Protein AF-A0A495WF23-F1 (afdb_monomer_lite)

Secondary structure (DSSP, 8-state):
-------TT----------EEEEE--S--TTS-TTS--HHHHHHHHHHTSEEEEE-TTS-EEEEETTTTEEEEEES-S---TT-TT-----------------SS---------TTTTSGGG-SS-------------------------S----TT--HHHHTTSPPP--TT-SS-SHHHHHHHHHHHHHHHH-HHHHHTTPSPEEEEETTEEEEE----TT--S--EEEEEETTT--EEEEEE--

Organism: NCBI:txid1349822

Foldseek 3Di:
DDDPPPPPDPPPPPPDDDAEDEDEQAEDDPPDPQPDDDPVQLVVCLVVVHKYWYQGQLQWIWIQDNVVRDIDTPDLHHAHHPPDPNRRDDRHDDDDPPPPPPPPPDPPPPPPVPCPVVCVVVPPDDDDDDDDDDDDDDPPPPPPPPDDDDPDDPDPPDDPVVCVPPDDDFDPCAPQNDPVSVVVLLLVVCCVPPNNVQQVQQPPWDWDADPQKIWIWGHDDPPDDFFIWIWIARRHYRDTPDIDTTD

InterPro domains:
  IPR025479 Domain of unknown function DUF4329 [PF14220] (16-72)
  IPR028921 NTF2 fold domain [PF15631] (182-247)

Sequence (247 aa):
MRIVLITQLDFLLTKKTIKAQIHSHGRFEEGYDNNNFSNGDKWVYYNAGIDGFLTTPDGSLKKYNVRTAKVNVISEDLPSDPKDPERKNQVNPIDVPKIKEKSLYTKKYHMKKNRFIFRIILCSIGLCFWGCFSEENRENKVTGQLETQQDYIPNDSLSLSEYSSVHGFMPEDGLIPTAELAIQVAELVLKNIYGSENIEEQKPFFINLKNDIWIIEGNLDDGYYGGVAHIEIRKNNGEILKVIHGK

pLDDT: mean 74.98, std 24.3, range [26.84, 98.31]

Radius of gyration: 30.36 Å; chains: 1; bounding box: 77×76×68 Å

Structure (mmCIF, N/CA/C/O backbone):
data_AF-A0A495WF23-F1
#
_entry.id   AF-A0A495WF23-F1
#
loop_
_atom_site.group_PDB
_atom_site.id
_atom_site.type_symbol
_atom_site.label_atom_id
_atom_site.label_alt_id
_atom_site.label_comp_id
_atom_site.label_asym_id
_atom_site.label_entity_id
_atom_site.label_seq_id
_atom_site.pdbx_PDB_ins_code
_atom_site.Cartn_x
_atom_site.Cartn_y
_atom_site.Cartn_z
_atom_site.occupancy
_atom_site.B_iso_or_equiv
_atom_site.auth_seq_id
_atom_site.auth_comp_id
_atom_site.auth_asym_id
_atom_site.auth_atom_id
_atom_site.pdbx_PDB_model_num
ATOM 1 N N . MET A 1 1 ? 18.277 -52.747 7.298 1.00 42.53 1 MET A N 1
ATOM 2 C CA . MET A 1 1 ? 17.966 -51.313 7.118 1.00 42.53 1 MET A CA 1
ATOM 3 C C . MET A 1 1 ? 16.531 -51.099 7.586 1.00 42.53 1 MET A C 1
ATOM 5 O O . MET A 1 1 ? 15.626 -51.651 6.978 1.00 42.53 1 MET A O 1
ATOM 9 N N . ARG A 1 2 ? 16.326 -50.467 8.748 1.00 33.78 2 ARG A N 1
ATOM 10 C CA . ARG A 1 2 ? 15.005 -50.321 9.383 1.00 33.78 2 ARG A CA 1
ATOM 11 C C . ARG A 1 2 ? 14.384 -49.024 8.862 1.00 33.78 2 ARG A C 1
ATOM 13 O O . ARG A 1 2 ? 14.844 -47.948 9.223 1.00 33.78 2 ARG A O 1
ATOM 20 N N . ILE A 1 3 ? 13.406 -49.133 7.967 1.00 35.06 3 ILE A N 1
ATOM 21 C CA . ILE A 1 3 ? 12.631 -47.986 7.487 1.00 35.06 3 ILE A CA 1
ATOM 22 C C . ILE A 1 3 ? 11.621 -47.663 8.588 1.00 35.06 3 ILE A C 1
ATOM 24 O O . ILE A 1 3 ? 10.664 -48.404 8.798 1.00 35.06 3 ILE A O 1
ATOM 28 N N . VAL A 1 4 ? 11.884 -46.600 9.344 1.00 42.03 4 VAL A N 1
ATOM 29 C CA . VAL A 1 4 ? 10.918 -46.035 10.288 1.00 42.03 4 VAL A CA 1
ATOM 30 C C . VAL A 1 4 ? 10.002 -45.126 9.475 1.00 42.03 4 VAL A C 1
ATOM 32 O O . VAL A 1 4 ? 10.388 -44.025 9.093 1.00 42.03 4 VAL A O 1
ATOM 35 N N . LEU A 1 5 ? 8.805 -45.623 9.162 1.00 41.41 5 LEU A N 1
ATOM 36 C CA . LEU A 1 5 ? 7.692 -44.806 8.684 1.00 41.41 5 LEU A CA 1
ATOM 37 C C . LEU A 1 5 ? 7.263 -43.899 9.839 1.00 41.41 5 LEU A C 1
ATOM 39 O O . LEU A 1 5 ? 6.541 -44.321 10.739 1.00 41.41 5 LEU A O 1
ATOM 43 N N . ILE A 1 6 ? 7.755 -42.664 9.827 1.00 46.28 6 ILE A N 1
ATOM 44 C CA . ILE A 1 6 ? 7.245 -41.603 10.689 1.00 46.28 6 ILE A CA 1
ATOM 45 C C . ILE A 1 6 ? 5.874 -41.237 10.123 1.00 46.28 6 ILE A C 1
ATOM 47 O O . ILE A 1 6 ? 5.758 -40.598 9.079 1.00 46.28 6 ILE A O 1
ATOM 51 N N . THR A 1 7 ? 4.829 -41.747 10.769 1.00 43.94 7 THR A N 1
ATOM 52 C CA . THR A 1 7 ? 3.441 -41.423 10.460 1.00 43.94 7 THR A CA 1
ATOM 53 C C . THR A 1 7 ? 3.214 -39.926 10.627 1.00 43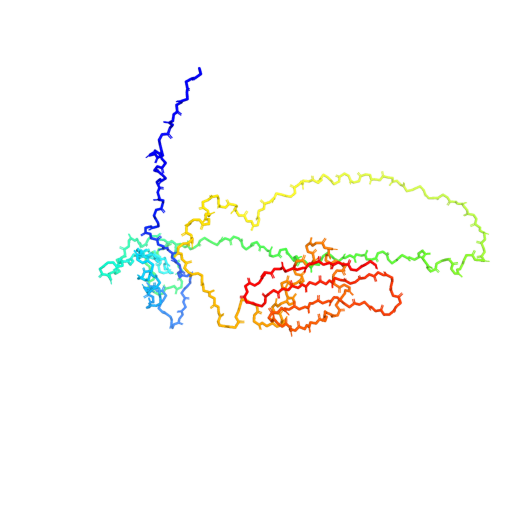.94 7 THR A C 1
ATOM 55 O O . THR A 1 7 ? 3.676 -39.310 11.584 1.00 43.94 7 THR A O 1
ATOM 58 N N . GLN A 1 8 ? 2.491 -39.363 9.670 1.00 44.84 8 GLN A N 1
ATOM 59 C CA . GLN A 1 8 ? 2.147 -37.959 9.473 1.00 44.84 8 GLN A CA 1
ATOM 60 C C . GLN A 1 8 ? 1.220 -37.409 10.580 1.00 44.84 8 GLN A C 1
ATOM 62 O O . GLN A 1 8 ? 0.105 -36.984 10.289 1.00 44.84 8 GLN A O 1
ATOM 67 N N . LEU A 1 9 ? 1.638 -37.464 11.851 1.00 41.88 9 LEU A N 1
ATOM 68 C CA . LEU A 1 9 ? 0.776 -37.102 12.985 1.00 41.88 9 LEU A CA 1
ATOM 69 C C . LEU A 1 9 ? 1.361 -36.082 13.976 1.00 41.88 9 LEU A C 1
ATOM 71 O O . LEU A 1 9 ? 0.586 -35.489 14.715 1.00 41.88 9 LEU A O 1
ATOM 75 N N . ASP A 1 10 ? 2.656 -35.755 13.922 1.00 40.66 10 ASP A N 1
ATOM 76 C CA . ASP A 1 10 ? 3.279 -34.880 14.937 1.00 40.66 10 ASP A CA 1
ATOM 77 C C . ASP A 1 10 ? 3.761 -33.513 14.419 1.00 40.66 10 ASP A C 1
ATOM 79 O O . ASP A 1 10 ? 4.593 -32.863 15.047 1.00 40.66 10 ASP A O 1
ATOM 83 N N . PHE A 1 11 ? 3.219 -33.009 13.304 1.00 39.22 11 PHE A N 1
ATOM 84 C CA . PHE A 1 11 ? 3.416 -31.601 12.922 1.00 39.22 11 PHE A CA 1
ATOM 85 C C . PHE A 1 11 ? 2.214 -30.750 13.336 1.00 39.22 11 PHE A C 1
ATOM 87 O O . PHE A 1 11 ? 1.557 -30.093 12.527 1.00 39.22 11 PHE A O 1
ATOM 94 N N . LEU A 1 12 ? 1.908 -30.774 14.633 1.00 45.59 12 LEU A N 1
ATOM 95 C CA . LEU A 1 12 ? 1.054 -29.776 15.266 1.00 45.59 12 LEU A CA 1
ATOM 96 C C . LEU A 1 12 ? 1.835 -28.458 15.352 1.00 45.59 12 LEU A C 1
ATOM 98 O O . LEU A 1 12 ? 2.345 -28.077 16.402 1.00 45.59 12 LEU A O 1
ATOM 102 N N . LEU A 1 13 ? 1.922 -27.759 14.216 1.00 48.28 13 LEU A N 1
ATOM 103 C CA . LEU A 1 13 ? 2.204 -26.327 14.170 1.00 48.28 13 LEU A CA 1
ATOM 104 C C . LEU A 1 13 ? 1.228 -25.632 15.120 1.00 48.28 13 LEU A C 1
ATOM 106 O O . LEU A 1 13 ? 0.020 -25.579 14.873 1.00 48.28 13 LEU A O 1
ATOM 110 N N . THR A 1 14 ? 1.747 -25.092 16.212 1.00 51.12 14 THR A N 1
ATOM 111 C CA . THR A 1 14 ? 1.015 -24.203 17.106 1.00 51.12 14 THR A CA 1
ATOM 112 C C . THR A 1 14 ? 0.637 -22.938 16.332 1.00 51.12 14 THR A C 1
ATOM 114 O O . THR A 1 14 ? 1.402 -21.982 16.247 1.00 51.12 14 THR A O 1
ATOM 117 N N . LYS A 1 15 ? -0.553 -22.944 15.715 1.00 54.75 15 LYS A N 1
ATOM 118 C CA . LYS A 1 15 ? -1.135 -21.795 15.006 1.00 54.75 15 LYS A CA 1
ATOM 119 C C . LYS A 1 15 ? -1.123 -20.574 15.927 1.00 54.75 15 LYS A C 1
ATOM 121 O O . LYS A 1 15 ? -1.849 -20.534 16.922 1.00 54.75 15 LYS A O 1
ATOM 126 N N . LYS A 1 16 ? -0.311 -19.570 15.598 1.00 61.38 16 LYS A N 1
ATOM 127 C CA . LYS A 1 16 ? -0.307 -18.287 16.302 1.00 61.38 16 LYS A CA 1
ATOM 128 C C . LYS A 1 16 ? -1.584 -17.542 15.918 1.00 61.38 16 LYS A C 1
ATOM 130 O O . LYS A 1 16 ? -1.762 -17.140 14.778 1.00 61.38 16 LYS A O 1
ATOM 135 N N . THR A 1 17 ? -2.517 -17.417 16.855 1.00 75.00 17 THR A N 1
ATOM 136 C CA . THR A 1 17 ? -3.783 -16.708 16.625 1.00 75.00 17 THR A CA 1
ATOM 137 C C . THR A 1 17 ? -3.639 -15.251 17.045 1.00 75.00 17 THR A C 1
ATOM 139 O O . THR A 1 17 ? -3.327 -15.005 18.214 1.00 75.00 17 THR A O 1
ATOM 142 N N . ILE A 1 18 ? -3.922 -14.300 16.151 1.00 78.62 18 ILE A N 1
ATOM 143 C CA . ILE A 1 18 ? -4.079 -12.891 16.534 1.00 78.62 18 ILE A CA 1
ATOM 144 C C . ILE A 1 18 ? -5.236 -12.805 17.535 1.00 78.62 18 ILE A C 1
ATOM 146 O O . ILE A 1 18 ? -6.319 -13.341 17.302 1.00 78.62 18 ILE A O 1
ATOM 150 N N . LYS A 1 19 ? -4.982 -12.193 18.693 1.00 83.62 19 LYS A N 1
ATOM 151 C CA . LYS A 1 19 ? -5.987 -12.021 19.754 1.00 83.62 19 LYS A CA 1
ATOM 152 C C . LYS A 1 19 ? -6.560 -10.611 19.797 1.00 83.62 19 LYS A C 1
ATOM 154 O O . LYS A 1 19 ? -7.668 -10.437 20.301 1.00 83.62 19 LYS A O 1
ATOM 159 N N . ALA A 1 20 ? -5.803 -9.634 19.303 1.00 89.19 20 ALA A N 1
ATOM 160 C CA . ALA A 1 20 ? -6.174 -8.234 19.322 1.00 89.19 20 ALA A CA 1
ATOM 161 C C . ALA A 1 20 ? -5.334 -7.400 18.349 1.00 89.19 20 ALA A C 1
ATOM 163 O O . ALA A 1 20 ? -4.259 -7.831 17.929 1.00 89.19 20 ALA A O 1
ATOM 164 N N . GLN A 1 21 ? -5.813 -6.195 18.059 1.00 92.38 21 GLN A N 1
ATOM 165 C CA . GLN A 1 21 ? -5.109 -5.166 17.298 1.00 92.38 21 GLN A CA 1
ATOM 166 C C . GLN A 1 21 ? -5.179 -3.830 18.049 1.00 92.38 21 GLN A C 1
ATOM 168 O O . GLN A 1 21 ? -6.119 -3.590 18.804 1.00 92.38 21 GLN A O 1
ATOM 173 N N . ILE A 1 22 ? -4.169 -2.979 17.868 1.00 95.81 22 ILE A N 1
ATOM 174 C CA . ILE A 1 22 ? -4.079 -1.653 18.485 1.00 95.81 22 ILE A CA 1
ATOM 175 C C . ILE A 1 22 ? -3.843 -0.583 17.419 1.00 95.81 22 ILE A C 1
ATOM 177 O O . ILE A 1 22 ? -3.143 -0.832 16.438 1.00 95.81 22 ILE A O 1
ATOM 181 N N . HIS A 1 23 ? -4.415 0.598 17.630 1.00 95.12 23 HIS A N 1
ATOM 182 C CA . HIS A 1 23 ? -4.158 1.808 16.846 1.00 95.12 23 HIS A CA 1
ATOM 183 C C . HIS A 1 23 ? -4.100 3.032 17.770 1.00 95.12 23 HIS A C 1
ATOM 185 O O . HIS A 1 23 ? -4.383 2.924 18.968 1.00 95.12 23 HIS A O 1
ATOM 191 N N . SER A 1 24 ? -3.719 4.185 17.221 1.00 94.88 24 SER A N 1
ATOM 192 C CA . SER A 1 24 ? -3.466 5.401 17.993 1.00 94.88 24 SER A CA 1
ATOM 193 C C . SER A 1 24 ? -4.108 6.638 17.376 1.00 94.88 24 SER A C 1
ATOM 195 O O . SER A 1 24 ? -3.946 6.884 16.181 1.00 94.88 24 SER A O 1
ATOM 197 N N . HIS A 1 25 ? -4.713 7.472 18.217 1.00 94.25 25 HIS A N 1
ATOM 198 C CA . HIS A 1 25 ? -5.010 8.871 17.925 1.00 94.25 25 HIS A CA 1
ATOM 199 C C . HIS A 1 25 ? -3.886 9.716 18.538 1.00 94.25 25 HIS A C 1
ATOM 201 O O . HIS A 1 25 ? -3.639 9.644 19.739 1.00 94.25 25 HIS A O 1
ATOM 207 N N . GLY A 1 26 ? -3.126 10.426 17.701 1.00 85.62 26 GLY A N 1
ATOM 208 C CA . GLY A 1 26 ? -1.805 10.940 18.092 1.00 85.62 26 GLY A CA 1
ATOM 209 C C . GLY A 1 26 ? -1.762 12.377 18.612 1.00 85.62 26 GLY A C 1
ATOM 210 O O . GLY A 1 26 ? -0.779 12.754 19.243 1.00 85.62 26 GLY A O 1
ATOM 211 N N . ARG A 1 27 ? -2.781 13.193 18.330 1.00 91.88 27 ARG A N 1
ATOM 212 C CA . ARG A 1 27 ? -2.853 14.598 18.756 1.00 91.88 27 ARG A CA 1
ATOM 213 C C . ARG A 1 27 ? -4.298 15.022 18.959 1.00 91.88 27 ARG A C 1
ATOM 215 O O . ARG A 1 27 ? -5.181 14.471 18.305 1.00 91.88 27 ARG A O 1
ATOM 222 N N . PHE A 1 28 ? -4.516 16.011 19.815 1.00 94.81 28 PHE A N 1
ATOM 223 C CA . PHE A 1 28 ? -5.823 16.636 19.948 1.00 94.81 28 PHE A CA 1
ATOM 224 C C . PHE A 1 28 ? -6.104 17.555 18.749 1.00 94.81 28 PHE A C 1
ATOM 226 O O . PHE A 1 28 ? -5.310 18.446 18.433 1.00 94.81 28 PHE A O 1
ATOM 233 N N . GLU A 1 29 ? -7.250 17.355 18.098 1.00 95.19 29 GLU A N 1
ATOM 234 C CA . GLU A 1 29 ? -7.768 18.231 17.046 1.00 95.19 29 GLU A CA 1
ATOM 235 C C . GLU A 1 29 ? -9.162 18.754 17.407 1.00 95.19 29 GLU A C 1
ATOM 237 O O . GLU A 1 29 ? -10.087 17.983 17.677 1.00 95.19 29 GLU A O 1
ATOM 242 N N . GLU A 1 30 ? -9.329 20.077 17.394 1.00 93.88 30 GLU A N 1
ATOM 243 C CA . GLU A 1 30 ? -10.625 20.706 17.649 1.00 93.88 30 GLU A CA 1
ATOM 244 C C . GLU A 1 30 ? -11.657 20.269 16.595 1.00 93.88 30 GLU A C 1
ATOM 246 O O . GLU A 1 30 ? -11.377 20.255 15.397 1.00 93.88 30 GLU A O 1
ATOM 251 N N . GLY A 1 31 ? -12.858 19.904 17.048 1.00 92.25 31 GLY A N 1
ATOM 252 C CA . GLY A 1 31 ? -13.938 19.418 16.183 1.00 92.25 31 GLY A CA 1
ATOM 253 C C . GLY A 1 31 ? -13.927 17.909 15.912 1.00 92.25 31 GLY A C 1
ATOM 254 O O . GLY A 1 31 ? -14.846 17.424 15.254 1.00 92.25 31 GLY A O 1
ATOM 255 N N . TYR A 1 32 ? -12.952 17.162 16.443 1.00 92.25 32 TYR A N 1
ATOM 256 C CA . TYR A 1 32 ? -12.868 15.704 16.308 1.00 92.25 32 TYR A CA 1
ATOM 257 C C . TYR A 1 32 ? -13.078 14.977 17.640 1.00 92.25 32 TYR A C 1
ATOM 259 O O . TYR A 1 32 ? -12.729 15.474 18.711 1.00 92.25 32 TYR A O 1
ATOM 267 N N . ASP A 1 33 ? -13.619 13.758 17.566 1.00 93.25 33 ASP A N 1
ATOM 268 C CA . ASP A 1 33 ? -13.672 12.831 18.700 1.00 93.25 33 ASP A CA 1
ATOM 269 C C . ASP A 1 33 ? -12.330 12.098 18.832 1.00 93.25 33 ASP A C 1
ATOM 271 O O . ASP A 1 33 ? -12.143 10.978 18.358 1.00 93.25 33 ASP A O 1
ATOM 275 N N . ASN A 1 34 ? -11.359 12.779 19.437 1.00 95.00 34 ASN A N 1
ATOM 276 C CA . ASN A 1 34 ? -9.984 12.288 19.544 1.00 95.00 34 ASN A CA 1
ATOM 277 C C . ASN A 1 34 ? -9.834 11.144 20.554 1.00 95.00 34 ASN A C 1
ATOM 279 O O . ASN A 1 34 ? -8.917 10.330 20.441 1.00 95.00 34 ASN A O 1
ATOM 283 N N . ASN A 1 35 ? -10.725 11.071 21.542 1.00 96.69 35 ASN A N 1
ATOM 284 C CA . ASN A 1 35 ? -10.541 10.215 22.708 1.00 96.69 35 ASN A CA 1
ATOM 285 C C . ASN A 1 35 ? -11.384 8.940 22.658 1.00 96.69 35 ASN A C 1
ATOM 287 O O . ASN A 1 35 ? -11.321 8.134 23.585 1.00 96.69 35 ASN A O 1
ATOM 291 N N . ASN A 1 36 ? -12.164 8.693 21.606 1.00 96.19 36 ASN A N 1
ATOM 292 C CA . ASN A 1 36 ? -12.995 7.496 21.517 1.00 96.19 36 ASN A CA 1
ATOM 293 C C . ASN A 1 36 ? -12.836 6.764 20.187 1.00 96.19 36 ASN A C 1
ATOM 295 O O . ASN A 1 36 ? -12.420 7.319 19.180 1.00 96.19 36 ASN A O 1
ATOM 299 N N . PHE A 1 37 ? -13.200 5.482 20.198 1.00 95.38 37 PHE A N 1
ATOM 300 C CA . PHE A 1 37 ? -13.295 4.690 18.978 1.00 95.38 37 PHE A CA 1
ATOM 301 C C . PHE A 1 37 ? -14.413 5.234 18.086 1.00 95.38 37 PHE A C 1
ATOM 303 O O . PHE A 1 37 ? -15.580 5.267 18.508 1.00 95.38 37 PHE A O 1
ATOM 310 N N . SER A 1 38 ? -14.082 5.522 16.832 1.00 94.19 38 SER A N 1
ATOM 311 C CA . SER A 1 38 ? -15.065 5.781 15.791 1.00 94.19 38 SER A CA 1
ATOM 312 C C . SER A 1 38 ? -15.856 4.510 15.453 1.00 94.19 38 SER A C 1
ATOM 314 O O . SER A 1 38 ? -15.513 3.382 15.834 1.00 94.19 38 SER A O 1
ATOM 316 N N . ASN A 1 39 ? -16.948 4.674 14.708 1.00 90.56 39 ASN A N 1
ATOM 317 C CA . ASN A 1 39 ? -17.691 3.527 14.182 1.00 90.56 39 ASN A CA 1
ATOM 318 C C . ASN A 1 39 ? -16.857 2.717 13.1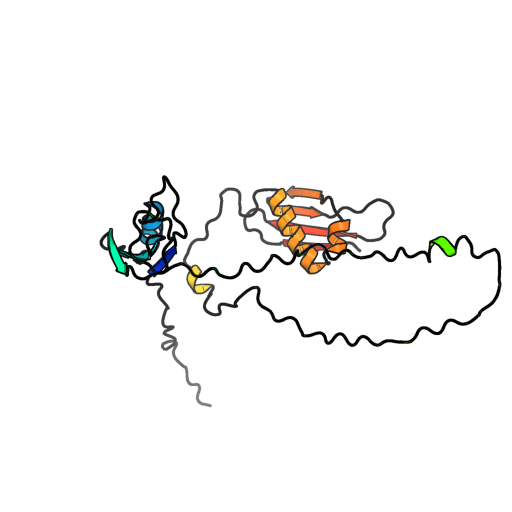76 1.00 90.56 39 ASN A C 1
ATOM 320 O O . ASN A 1 39 ? -17.007 1.498 13.123 1.00 90.56 39 ASN A O 1
ATOM 324 N N . GLY A 1 40 ? -15.961 3.376 12.431 1.00 89.88 40 GLY A N 1
ATOM 325 C CA . GLY A 1 40 ? -15.033 2.715 11.512 1.00 89.88 40 GLY A CA 1
ATOM 326 C C . GLY A 1 40 ? -14.068 1.792 12.252 1.00 89.88 40 GLY A C 1
ATOM 327 O O . GLY A 1 40 ? -13.949 0.623 11.891 1.00 89.88 40 GLY A O 1
ATOM 328 N N . ASP A 1 41 ? -13.480 2.266 13.353 1.00 90.81 41 ASP A N 1
ATOM 329 C CA . ASP A 1 41 ? -12.527 1.476 14.145 1.00 90.81 41 ASP A CA 1
ATOM 330 C C . ASP A 1 41 ? -13.194 0.215 14.695 1.00 90.81 41 ASP A C 1
ATOM 332 O O . ASP A 1 41 ? -12.701 -0.900 14.522 1.00 90.81 41 ASP A O 1
ATOM 336 N N . LYS A 1 42 ? -14.375 0.375 15.309 1.00 91.50 42 LYS A N 1
ATOM 337 C CA . LYS A 1 42 ? -15.157 -0.748 15.850 1.00 91.50 42 LYS A CA 1
ATOM 338 C C . LYS A 1 42 ? -15.508 -1.764 14.767 1.00 91.50 42 LYS A C 1
ATOM 340 O O . LYS A 1 42 ? -15.463 -2.963 15.038 1.00 91.50 42 LYS A O 1
ATOM 345 N N . TRP A 1 43 ? -15.841 -1.303 13.559 1.00 87.38 43 TRP A N 1
ATOM 346 C CA . TRP A 1 43 ? -16.189 -2.182 12.444 1.00 87.38 43 TRP A CA 1
ATOM 347 C C . TRP A 1 43 ? -14.999 -3.024 11.973 1.00 87.38 43 TRP A C 1
ATOM 349 O O . TRP A 1 43 ? -15.171 -4.217 11.732 1.00 87.38 43 TRP A O 1
ATOM 359 N N . VAL A 1 44 ? -13.788 -2.457 11.928 1.00 86.19 44 VAL A N 1
ATOM 360 C CA . VAL A 1 44 ? -12.565 -3.210 11.594 1.00 86.19 44 VAL A CA 1
ATOM 361 C C . VAL A 1 44 ? -12.341 -4.356 12.587 1.00 86.19 44 VAL A C 1
ATOM 363 O O . VAL A 1 44 ? -12.153 -5.501 12.172 1.00 86.19 44 VAL A O 1
ATOM 366 N N . TYR A 1 45 ? -12.446 -4.086 13.894 1.00 87.50 45 TYR A N 1
ATOM 367 C CA . TYR A 1 45 ? -12.306 -5.117 14.934 1.00 87.50 45 TYR A CA 1
ATOM 368 C C . TYR A 1 45 ? -13.419 -6.163 14.883 1.00 87.50 45 TYR A C 1
ATOM 370 O O . TYR A 1 45 ? -13.162 -7.357 15.043 1.00 87.50 45 TYR A O 1
ATOM 378 N N . TYR A 1 46 ? -14.650 -5.719 14.622 1.00 86.00 46 TYR A N 1
ATOM 379 C CA . TYR A 1 46 ? -15.799 -6.598 14.448 1.00 86.00 46 TYR A CA 1
ATOM 380 C C . TYR A 1 46 ? -15.607 -7.566 13.280 1.00 86.00 46 TYR A C 1
ATOM 382 O O . TYR A 1 46 ? -15.741 -8.775 13.466 1.00 86.00 46 TYR A O 1
ATOM 390 N N . ASN A 1 47 ? -15.224 -7.052 12.110 1.00 84.75 47 ASN A N 1
ATOM 391 C CA . ASN A 1 47 ? -14.991 -7.853 10.912 1.00 84.75 47 ASN A CA 1
ATOM 392 C C . ASN A 1 47 ? -13.821 -8.837 11.086 1.00 84.75 47 ASN A C 1
ATOM 394 O O . ASN A 1 47 ? -13.878 -9.963 10.602 1.00 84.75 47 ASN A O 1
ATOM 398 N N . ALA A 1 48 ? -12.779 -8.439 11.822 1.00 85.25 48 ALA A N 1
ATOM 399 C CA . ALA A 1 48 ? -11.645 -9.303 12.138 1.00 85.25 48 ALA A CA 1
ATOM 400 C C . ALA A 1 48 ? -11.924 -10.307 13.279 1.00 85.25 48 ALA A C 1
ATOM 402 O O . ALA A 1 48 ? -11.147 -11.241 13.474 1.00 85.25 48 ALA A O 1
ATOM 403 N N . GLY A 1 49 ? -13.007 -10.138 14.049 1.00 88.88 49 GLY A N 1
ATOM 404 C CA . GLY A 1 49 ? -13.359 -11.019 15.168 1.00 88.88 49 GLY A CA 1
ATOM 405 C C . GLY A 1 49 ? -12.365 -10.985 16.338 1.00 88.88 49 GLY A C 1
ATOM 406 O O . GLY A 1 49 ? -12.279 -11.953 17.101 1.00 88.88 49 GLY A O 1
ATOM 407 N N . ILE A 1 50 ? -11.615 -9.891 16.487 1.00 91.62 50 ILE A N 1
ATOM 408 C CA . ILE A 1 50 ? -10.574 -9.703 17.510 1.00 91.62 50 ILE A CA 1
ATOM 409 C C . ILE A 1 50 ? -10.859 -8.464 18.363 1.00 91.62 50 ILE A C 1
ATOM 411 O O . ILE A 1 50 ? -11.541 -7.543 17.925 1.00 91.62 50 ILE A O 1
ATOM 415 N N . ASP A 1 51 ? -10.341 -8.431 19.593 1.00 91.62 51 ASP A N 1
ATOM 416 C CA . ASP A 1 51 ? -10.486 -7.252 20.454 1.00 91.62 51 ASP A CA 1
ATOM 417 C C . ASP A 1 51 ? -9.638 -6.080 19.917 1.00 91.62 51 ASP A C 1
ATOM 419 O O . ASP A 1 51 ? -8.535 -6.272 19.402 1.00 91.62 51 ASP A O 1
ATOM 423 N N . GLY A 1 52 ? -10.141 -4.856 20.063 1.00 95.31 52 GLY A N 1
ATOM 424 C CA . GLY A 1 52 ? -9.449 -3.638 19.645 1.00 95.31 52 GLY A CA 1
ATOM 425 C C . GLY A 1 52 ? -8.855 -2.883 20.824 1.00 95.31 52 GLY A C 1
ATOM 426 O O . GLY A 1 52 ? -9.443 -2.854 21.904 1.00 95.31 52 GLY A O 1
ATOM 427 N N . PHE A 1 53 ? -7.720 -2.228 20.620 1.00 97.75 53 PHE A N 1
ATOM 428 C CA . PHE A 1 53 ? -7.128 -1.293 21.568 1.00 97.75 53 PHE A CA 1
ATOM 429 C C . PHE A 1 53 ? -6.906 0.068 20.898 1.00 97.75 53 PHE A C 1
ATOM 431 O O . PHE A 1 53 ? -6.624 0.154 19.700 1.00 97.75 53 PHE A O 1
ATOM 438 N N . LEU A 1 54 ? -7.051 1.133 21.678 1.00 97.56 54 LEU A N 1
ATOM 439 C CA . LEU A 1 54 ? -6.879 2.512 21.235 1.00 97.56 54 LEU A CA 1
ATOM 440 C C . LEU A 1 54 ? -6.050 3.271 22.266 1.00 97.56 54 LEU A C 1
ATOM 442 O O . LEU A 1 54 ? -6.422 3.297 23.439 1.00 97.56 54 LEU A O 1
ATOM 446 N N . THR A 1 55 ? -4.960 3.890 21.824 1.00 96.88 55 THR A N 1
ATOM 447 C CA . THR A 1 55 ? -4.243 4.910 22.601 1.00 96.88 55 THR A CA 1
ATOM 448 C C . THR A 1 55 ? -4.690 6.296 22.154 1.00 96.88 55 THR A C 1
ATOM 450 O O . THR A 1 55 ? -4.739 6.549 20.948 1.00 96.88 55 THR A O 1
ATOM 453 N N . THR A 1 56 ? -4.990 7.186 23.093 1.00 96.69 56 THR A N 1
ATOM 454 C CA . THR A 1 56 ? -5.594 8.497 22.812 1.00 96.69 56 THR A CA 1
ATOM 455 C C . THR A 1 56 ? -4.725 9.665 23.281 1.00 96.69 56 THR A C 1
ATOM 457 O O . THR A 1 56 ? -3.893 9.481 24.175 1.00 96.69 56 THR A O 1
ATOM 460 N N . PRO A 1 57 ? -4.914 10.877 22.722 1.00 96.62 57 PRO A N 1
ATOM 461 C CA . PRO A 1 57 ? -4.156 12.061 23.117 1.00 96.62 57 PRO A CA 1
ATOM 462 C C . PRO A 1 57 ? -4.416 12.474 24.567 1.00 96.62 57 PRO A C 1
ATOM 464 O O . PRO A 1 57 ? -3.516 13.026 25.193 1.00 96.62 57 PRO A O 1
ATOM 467 N N . ASP A 1 58 ? -5.574 12.144 25.147 1.00 96.75 58 ASP A N 1
ATOM 468 C CA . ASP A 1 58 ? -5.825 12.362 26.576 1.00 96.75 58 ASP A CA 1
ATOM 469 C C . ASP A 1 58 ? -4.953 11.490 27.509 1.00 96.75 58 ASP A C 1
ATOM 471 O O . ASP A 1 58 ? -4.925 11.736 28.717 1.00 96.75 58 ASP A O 1
ATOM 475 N N . GLY A 1 59 ? -4.208 10.514 26.972 1.00 96.31 59 GLY A N 1
ATOM 476 C CA . GLY A 1 59 ? -3.350 9.596 27.726 1.00 96.31 59 GLY A CA 1
ATOM 477 C C . GLY A 1 59 ? -4.004 8.265 28.095 1.00 96.31 59 GLY A C 1
ATOM 478 O O . GLY A 1 59 ? -3.421 7.483 28.853 1.00 96.31 59 GLY A O 1
ATOM 479 N N . SER A 1 60 ? -5.201 7.982 27.580 1.00 97.50 60 SER A N 1
ATOM 480 C CA . SER A 1 60 ? -5.901 6.728 27.844 1.00 97.50 60 SER A CA 1
ATOM 481 C C . SER A 1 60 ? -5.456 5.591 26.919 1.00 97.50 60 SER A C 1
ATOM 483 O O . SER A 1 60 ? -5.238 5.762 25.721 1.00 97.50 60 SER A O 1
ATOM 485 N N . LEU A 1 61 ? -5.413 4.378 27.468 1.00 97.62 61 LEU A N 1
ATOM 486 C CA . LEU A 1 61 ? -5.475 3.122 26.725 1.00 97.62 61 LEU A CA 1
ATOM 487 C C . LEU A 1 61 ? -6.873 2.538 26.902 1.00 97.62 61 LEU A C 1
ATOM 489 O O . LEU A 1 61 ? -7.250 2.148 28.007 1.00 97.62 61 LEU A O 1
ATOM 493 N N . LYS A 1 62 ? -7.642 2.429 25.823 1.00 98.00 62 LYS A N 1
ATOM 494 C CA . LYS A 1 62 ? -8.998 1.867 25.830 1.00 98.00 62 LYS A CA 1
ATOM 495 C C . LYS A 1 62 ? -9.022 0.527 25.105 1.00 98.00 62 LYS A C 1
ATOM 497 O O . LYS A 1 62 ? -8.314 0.331 24.123 1.00 98.00 62 LYS A O 1
ATOM 502 N N . LYS A 1 63 ? -9.861 -0.396 25.572 1.00 97.00 63 LYS A N 1
ATOM 503 C CA . LYS A 1 63 ? -10.104 -1.705 24.960 1.00 97.00 63 LYS A CA 1
ATOM 504 C C . LYS A 1 63 ? -11.549 -1.808 24.494 1.00 97.00 63 LYS A C 1
ATOM 506 O O . LYS A 1 63 ? -12.461 -1.683 25.306 1.00 97.00 63 LYS A O 1
ATOM 511 N N . TYR A 1 64 ? -11.747 -2.123 23.223 1.00 96.12 64 TYR A N 1
ATOM 512 C CA . TYR A 1 64 ? -13.019 -2.548 22.660 1.00 96.12 64 TYR A CA 1
ATOM 513 C C . TYR A 1 64 ? -13.106 -4.077 22.655 1.00 96.12 64 TYR A C 1
ATOM 515 O O . TYR A 1 64 ? -12.294 -4.759 22.029 1.00 96.12 64 TYR A O 1
ATOM 523 N N . ASN A 1 65 ? -14.088 -4.629 23.366 1.00 92.69 65 ASN A N 1
ATOM 524 C CA . ASN A 1 65 ? -14.359 -6.059 23.349 1.00 92.69 65 ASN A CA 1
ATOM 525 C C . ASN A 1 65 ? -15.379 -6.390 22.258 1.00 92.69 65 ASN A C 1
ATOM 527 O O . ASN A 1 65 ? -16.546 -6.008 22.359 1.00 92.69 65 ASN A O 1
ATOM 531 N N . VAL A 1 66 ? -14.956 -7.159 21.257 1.00 91.06 66 VAL A N 1
ATOM 532 C CA . VAL A 1 66 ? -15.776 -7.430 20.067 1.00 91.06 66 VAL A CA 1
ATOM 533 C C . VAL A 1 66 ? -17.021 -8.263 20.380 1.00 91.06 66 VAL A C 1
ATOM 535 O O . VAL A 1 66 ? -18.079 -8.066 19.792 1.00 91.06 66 VAL A O 1
ATOM 538 N N . ARG A 1 67 ? -16.923 -9.170 21.360 1.00 88.00 67 ARG A N 1
ATOM 539 C CA . ARG A 1 67 ? -18.017 -10.084 21.726 1.00 88.00 67 ARG A CA 1
ATOM 540 C C . ARG A 1 67 ? -19.160 -9.384 22.452 1.00 88.00 67 ARG A C 1
ATOM 542 O O . ARG A 1 67 ? -20.307 -9.788 22.316 1.00 88.00 67 ARG A O 1
ATOM 549 N N . THR A 1 68 ? -18.838 -8.383 23.264 1.00 91.00 68 THR A N 1
ATOM 550 C CA . THR A 1 68 ? -19.813 -7.656 24.094 1.00 91.00 68 THR A CA 1
ATOM 551 C C . THR A 1 68 ? -20.130 -6.265 23.558 1.00 91.00 68 THR A C 1
ATOM 553 O O . THR A 1 68 ? -21.018 -5.608 24.093 1.00 91.00 68 THR A O 1
ATOM 556 N N . ALA A 1 69 ? -19.397 -5.812 22.536 1.00 89.38 69 ALA A N 1
ATOM 557 C CA . ALA A 1 69 ? -19.442 -4.463 21.986 1.00 89.38 69 ALA A CA 1
ATOM 558 C C . ALA A 1 69 ? -19.203 -3.345 23.026 1.00 89.38 69 ALA A C 1
ATOM 560 O O . ALA A 1 69 ? -19.639 -2.210 22.832 1.00 89.38 69 ALA A O 1
ATOM 561 N N . LYS A 1 70 ? -18.499 -3.642 24.128 1.00 91.38 70 LYS A N 1
ATOM 562 C CA . LYS A 1 70 ? -18.196 -2.676 25.197 1.00 91.38 70 LYS A CA 1
ATOM 563 C C . LYS A 1 70 ? -16.788 -2.107 25.066 1.00 91.38 70 LYS A C 1
ATOM 565 O O . LYS A 1 70 ? -15.850 -2.839 24.752 1.00 91.38 70 LYS A O 1
ATOM 570 N N . VAL A 1 71 ? -16.650 -0.815 25.363 1.00 95.75 71 VAL A N 1
ATOM 571 C CA . VAL A 1 71 ? -15.357 -0.137 25.516 1.00 95.75 71 VAL A CA 1
ATOM 572 C C . VAL A 1 71 ? -15.067 0.041 27.002 1.00 95.75 71 VAL A C 1
ATOM 574 O O . VAL A 1 71 ? -15.906 0.570 27.723 1.00 95.75 71 VAL A O 1
ATOM 577 N N . ASN A 1 72 ? -13.879 -0.370 27.440 1.00 93.44 72 ASN A N 1
ATOM 578 C CA . ASN A 1 72 ? -13.382 -0.153 28.797 1.00 93.44 72 ASN A CA 1
ATOM 579 C C . ASN A 1 72 ? -12.058 0.613 28.750 1.00 93.44 72 ASN A C 1
ATOM 581 O O . ASN A 1 72 ? -11.226 0.351 27.881 1.00 93.44 72 ASN A O 1
ATOM 585 N N . VAL A 1 73 ? -11.838 1.511 29.707 1.00 96.94 73 VAL A N 1
ATOM 586 C CA . VAL A 1 73 ? -10.524 2.130 29.927 1.00 96.94 73 VAL A CA 1
ATOM 587 C C . VAL A 1 73 ? -9.642 1.126 30.671 1.00 96.94 73 VAL A C 1
ATOM 589 O O . VAL A 1 73 ? -10.064 0.549 31.671 1.00 96.94 73 VAL A O 1
ATOM 592 N N . ILE A 1 74 ? -8.452 0.865 30.135 1.00 97.19 74 ILE A N 1
ATOM 593 C CA . ILE A 1 74 ? -7.455 -0.058 30.691 1.00 97.19 74 ILE A CA 1
ATOM 594 C C . ILE A 1 74 ? -6.393 0.706 31.473 1.00 97.19 74 ILE A C 1
ATOM 596 O O . ILE A 1 74 ? -5.968 0.240 32.525 1.00 97.19 74 ILE A O 1
ATOM 600 N N . SER A 1 75 ? -5.973 1.861 30.957 1.00 97.06 75 SER A N 1
ATOM 601 C CA . SER A 1 75 ? -5.030 2.750 31.628 1.00 97.06 75 SER A CA 1
ATOM 602 C C . SER A 1 75 ? -5.274 4.203 31.241 1.00 97.06 75 SER A C 1
ATOM 604 O O . SER A 1 75 ? -5.891 4.467 30.212 1.00 97.06 75 SER A O 1
ATOM 606 N N . GLU A 1 76 ? -4.758 5.120 32.050 1.00 97.19 76 GLU A N 1
ATOM 607 C CA . GLU A 1 76 ? -4.774 6.573 31.839 1.00 97.19 76 GLU A CA 1
ATOM 608 C C . GLU A 1 76 ? -3.385 7.181 32.090 1.00 97.19 76 GLU A C 1
ATOM 610 O O . GLU A 1 76 ? -3.268 8.360 32.397 1.00 97.19 76 GLU A O 1
ATOM 615 N N . ASP A 1 77 ? -2.317 6.383 32.020 1.00 95.62 77 ASP A N 1
ATOM 616 C CA . ASP A 1 77 ? -0.940 6.775 32.354 1.00 95.62 77 ASP A CA 1
ATOM 617 C C . ASP A 1 77 ? -0.027 6.964 31.130 1.00 95.62 77 ASP A C 1
ATOM 619 O O . ASP A 1 77 ? 1.165 7.243 31.287 1.00 95.62 77 ASP A O 1
ATOM 623 N N . LEU A 1 78 ? -0.563 6.832 29.912 1.00 94.06 78 LEU A N 1
ATOM 624 C CA . LEU A 1 78 ? 0.224 6.986 28.690 1.00 94.06 78 LEU A CA 1
ATOM 625 C C . LEU A 1 7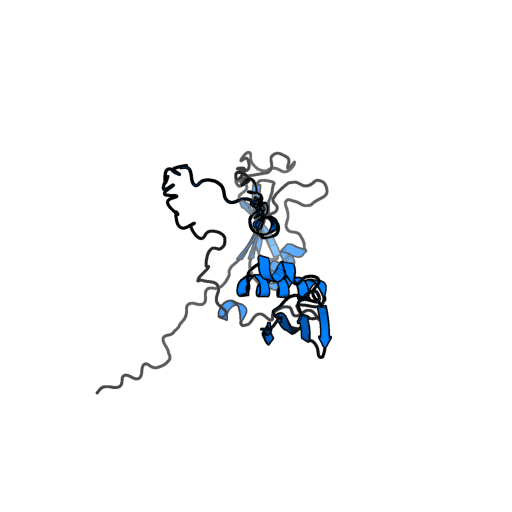8 ? 0.609 8.452 28.450 1.00 94.06 78 LEU A C 1
ATOM 627 O O . LEU A 1 78 ? -0.111 9.352 28.882 1.00 94.06 78 LEU A O 1
ATOM 631 N N . PRO A 1 79 ? 1.701 8.730 27.713 1.00 94.69 79 PRO A N 1
ATOM 632 C CA . PRO A 1 79 ? 2.014 10.091 27.298 1.00 94.69 79 PRO A CA 1
ATOM 633 C C . PRO A 1 79 ? 0.821 10.760 26.604 1.00 94.69 79 PRO A C 1
ATOM 635 O O . PRO A 1 79 ? 0.191 10.159 25.736 1.00 94.69 79 PRO A O 1
ATOM 638 N N . SER A 1 80 ? 0.524 11.996 26.999 1.00 94.62 80 SER A N 1
ATOM 639 C CA . SER A 1 80 ? -0.698 12.711 26.636 1.00 94.62 80 SER A CA 1
ATOM 640 C C . SER A 1 80 ? -0.409 14.102 26.086 1.00 94.62 80 SER A C 1
ATOM 642 O O . SER A 1 80 ? 0.470 14.811 26.584 1.00 94.62 80 SER A O 1
ATOM 644 N N . ASP A 1 81 ? -1.165 14.506 25.067 1.00 94.25 81 ASP A N 1
ATOM 645 C CA . ASP A 1 81 ? -1.071 15.820 24.440 1.00 94.25 81 ASP A CA 1
ATOM 646 C C . ASP A 1 81 ? -1.432 16.913 25.464 1.00 94.25 81 ASP A C 1
ATOM 648 O O . ASP A 1 81 ? -2.564 16.956 25.954 1.00 94.25 81 ASP A O 1
ATOM 652 N N . PRO A 1 82 ? -0.508 17.837 25.794 1.00 93.94 82 PRO A N 1
ATOM 653 C CA . PRO A 1 82 ? -0.791 18.925 26.723 1.00 93.94 82 PRO A CA 1
ATOM 654 C C . PRO A 1 82 ? -1.912 19.871 26.280 1.00 93.94 82 PRO A C 1
ATOM 656 O O . PRO A 1 82 ? -2.369 20.667 27.099 1.00 93.94 82 PRO A O 1
ATOM 659 N N . LYS A 1 83 ? -2.316 19.830 25.004 1.00 94.31 83 LYS A N 1
ATOM 660 C CA . LYS A 1 83 ? -3.401 20.647 24.450 1.00 94.31 83 LYS A CA 1
ATOM 661 C C . LYS A 1 83 ? -4.768 19.972 24.506 1.00 94.31 83 LYS A C 1
ATOM 663 O O . LYS A 1 83 ? -5.752 20.648 24.217 1.00 94.31 83 LYS A O 1
ATOM 668 N N . ASP A 1 84 ? -4.841 18.689 24.854 1.00 94.31 84 ASP A N 1
ATOM 669 C CA . ASP A 1 84 ? -6.123 18.004 24.986 1.00 94.31 84 ASP A CA 1
ATOM 670 C C . ASP A 1 84 ? -6.888 18.554 26.211 1.00 94.31 84 ASP A C 1
ATOM 672 O O . ASP A 1 84 ? -6.369 18.505 27.331 1.00 94.31 84 ASP A O 1
ATOM 676 N N . PRO A 1 85 ? -8.106 19.103 26.050 1.00 94.50 85 PRO A N 1
ATOM 677 C CA . PRO A 1 85 ? -8.900 19.610 27.167 1.00 94.50 85 PRO A CA 1
ATOM 678 C C . PRO A 1 85 ? -9.398 18.499 28.104 1.00 94.50 85 PRO A C 1
ATOM 680 O O . PRO A 1 85 ? -9.729 18.778 29.255 1.00 94.50 85 PRO A O 1
ATOM 683 N N . GLU A 1 86 ? -9.453 17.249 27.640 1.00 94.94 86 GLU A N 1
ATOM 684 C CA . GLU A 1 86 ? -9.907 16.081 28.401 1.00 94.94 86 GLU A CA 1
ATOM 685 C C . GLU A 1 86 ? -8.753 15.247 28.979 1.00 94.94 86 GLU A C 1
ATOM 687 O O . GLU A 1 86 ? -8.991 14.165 29.530 1.00 94.94 86 GLU A O 1
ATOM 692 N N . ARG A 1 87 ? -7.520 15.762 28.882 1.00 95.38 87 ARG A N 1
ATOM 693 C CA . ARG A 1 87 ? -6.277 15.134 29.345 1.00 95.38 87 ARG A CA 1
ATOM 694 C C . ARG A 1 87 ? -6.417 14.482 30.729 1.00 95.38 87 ARG A C 1
ATOM 696 O O . ARG A 1 87 ? -6.829 15.124 31.695 1.00 95.38 87 ARG A O 1
ATOM 703 N N . LYS A 1 88 ? -6.024 13.207 30.836 1.00 95.75 88 LYS A N 1
ATOM 704 C CA . LYS A 1 88 ? -6.160 12.374 32.048 1.00 95.75 88 LYS A CA 1
ATOM 705 C C . LYS A 1 88 ? -4.932 12.358 32.947 1.00 95.75 88 LYS A C 1
ATOM 707 O O . LYS A 1 88 ? -5.047 12.070 34.135 1.00 95.75 88 LYS A O 1
ATOM 712 N N . ASN A 1 89 ? -3.759 12.691 32.414 1.00 93.19 89 ASN A N 1
ATOM 713 C CA . ASN A 1 89 ? -2.509 12.686 33.172 1.00 93.19 89 ASN A CA 1
ATOM 714 C C . ASN A 1 89 ? -1.595 13.869 32.822 1.00 93.19 89 ASN A C 1
ATOM 716 O O . ASN A 1 89 ? -1.931 14.724 32.015 1.00 93.19 89 ASN A O 1
ATOM 720 N N . GLN A 1 90 ? -0.426 13.932 33.460 1.00 94.31 90 GLN A N 1
ATOM 721 C CA . GLN A 1 90 ? 0.585 14.976 33.233 1.00 94.31 90 GLN A CA 1
ATOM 722 C C . GLN A 1 90 ? 1.861 14.424 32.574 1.00 94.31 90 GLN A C 1
ATOM 724 O O . GLN A 1 90 ? 2.910 15.068 32.594 1.00 94.31 90 GLN A O 1
ATOM 729 N N . VAL A 1 91 ? 1.791 13.223 31.997 1.00 93.44 91 VAL A N 1
ATOM 730 C CA . VAL A 1 91 ? 2.904 12.591 31.286 1.00 93.44 91 VAL A CA 1
ATOM 731 C C . VAL A 1 91 ? 2.998 13.237 29.908 1.00 93.44 91 VAL A C 1
ATOM 733 O O . VAL A 1 91 ? 2.098 13.097 29.088 1.00 93.44 91 VAL A O 1
ATOM 736 N N . ASN A 1 92 ? 4.058 13.997 29.651 1.00 90.88 92 ASN A N 1
ATOM 737 C CA . ASN A 1 92 ? 4.239 14.668 28.362 1.00 90.88 92 ASN A CA 1
ATOM 738 C C . ASN A 1 92 ? 4.751 13.690 27.289 1.00 90.88 92 ASN A C 1
ATOM 740 O O . ASN A 1 92 ? 5.502 12.767 27.623 1.00 90.88 92 ASN A O 1
ATOM 744 N N . PRO A 1 93 ? 4.399 13.897 26.006 1.00 87.00 93 PRO A N 1
ATOM 745 C CA . PRO A 1 93 ? 4.948 13.119 24.908 1.00 87.00 93 PRO A CA 1
ATOM 746 C C . PRO A 1 93 ? 6.453 13.361 24.805 1.00 87.00 93 PRO A C 1
ATOM 748 O O . PRO A 1 93 ? 6.943 14.473 25.006 1.00 87.00 93 PRO A O 1
ATOM 751 N N . ILE A 1 94 ? 7.188 12.296 24.497 1.00 84.00 94 ILE A N 1
ATOM 752 C CA . ILE A 1 94 ? 8.613 12.384 24.195 1.00 84.00 94 ILE A CA 1
ATOM 753 C C . ILE A 1 94 ? 8.726 12.602 22.692 1.00 84.00 94 ILE A C 1
ATOM 755 O O . ILE A 1 94 ? 8.388 11.712 21.910 1.00 84.00 94 ILE A O 1
ATOM 759 N N . ASP A 1 95 ? 9.210 13.775 22.290 1.00 75.50 95 ASP A N 1
ATOM 760 C CA . ASP A 1 95 ? 9.504 14.045 20.889 1.00 75.50 95 ASP A CA 1
ATOM 761 C C . ASP A 1 95 ? 10.618 13.104 20.420 1.00 75.50 95 ASP A C 1
ATOM 763 O O . ASP A 1 95 ? 11.767 13.191 20.865 1.00 75.50 95 ASP A O 1
ATOM 767 N N . VAL A 1 96 ? 10.293 12.205 19.489 1.00 72.00 96 VAL A N 1
ATOM 768 C CA . VAL A 1 96 ? 11.325 11.508 18.721 1.00 72.00 96 VAL A CA 1
ATOM 769 C C . VAL A 1 96 ? 12.066 12.586 17.928 1.00 72.00 96 VAL A C 1
ATOM 771 O O . VAL A 1 96 ? 11.408 13.352 17.214 1.00 72.00 96 VAL A O 1
ATOM 774 N N . PRO A 1 97 ? 13.404 12.705 18.042 1.00 66.69 97 PRO A N 1
ATOM 775 C CA . PRO A 1 97 ? 14.134 13.704 17.284 1.00 66.69 97 PRO A CA 1
ATOM 776 C C . PRO A 1 97 ? 13.789 13.515 15.812 1.00 66.69 97 PRO A C 1
ATOM 778 O O . PRO A 1 97 ? 14.012 12.438 15.258 1.00 66.69 97 PRO A O 1
ATOM 781 N N . LYS A 1 98 ? 13.226 14.560 15.187 1.00 49.69 98 LYS A N 1
ATOM 782 C CA . LYS A 1 98 ? 13.074 14.602 13.735 1.00 49.69 98 LYS A CA 1
ATOM 783 C C . LYS A 1 98 ? 14.454 14.308 13.176 1.00 49.69 98 LYS A C 1
ATOM 785 O O . LYS A 1 98 ? 15.355 15.144 13.291 1.00 49.69 98 LYS A O 1
ATOM 790 N N . ILE A 1 99 ? 14.631 13.119 12.604 1.00 50.12 99 ILE A N 1
ATOM 791 C CA . ILE A 1 99 ? 15.723 12.880 11.676 1.00 50.12 99 ILE A CA 1
ATOM 792 C C . ILE A 1 99 ? 15.534 14.004 10.669 1.00 50.12 99 ILE A C 1
ATOM 794 O O . ILE A 1 99 ? 14.515 14.046 9.981 1.00 50.12 99 ILE A O 1
ATOM 798 N N . LYS A 1 100 ? 16.428 15.004 10.687 1.00 40.38 100 LYS A N 1
ATOM 799 C CA . LYS A 1 100 ? 16.468 15.994 9.615 1.00 40.38 100 LYS A CA 1
ATOM 800 C C . LYS A 1 100 ? 16.485 15.143 8.366 1.00 40.38 100 LYS A C 1
ATOM 802 O O . LYS A 1 100 ? 17.411 14.339 8.253 1.00 40.38 100 LYS A O 1
ATOM 807 N N . GLU A 1 101 ? 15.472 15.260 7.511 1.00 40.00 101 GLU A N 1
ATOM 808 C CA . GLU A 1 101 ? 15.548 14.716 6.166 1.00 40.00 101 GLU A CA 1
ATOM 809 C C . GLU A 1 101 ? 16.905 15.165 5.638 1.00 40.00 101 GLU A C 1
ATOM 811 O O . GLU A 1 101 ? 17.135 16.340 5.341 1.00 40.00 101 GLU A O 1
ATOM 816 N N . LYS A 1 102 ? 17.873 14.245 5.631 1.00 38.22 102 LYS A N 1
ATOM 817 C CA . LYS A 1 102 ? 19.007 14.390 4.749 1.00 38.22 102 LYS A CA 1
ATOM 818 C C . LYS A 1 102 ? 18.317 14.422 3.407 1.00 38.22 102 LYS A C 1
ATOM 820 O O . LYS A 1 102 ? 17.650 13.456 3.056 1.00 38.22 102 LYS A O 1
ATOM 825 N N . SER A 1 103 ? 18.409 15.567 2.748 1.00 34.62 103 SER A N 1
ATOM 826 C CA . SER A 1 103 ? 18.029 15.790 1.366 1.00 34.62 103 SER A CA 1
ATOM 827 C C . SER A 1 103 ? 18.651 14.696 0.498 1.00 34.62 103 SER A C 1
ATOM 829 O O . SER A 1 103 ? 19.738 14.833 -0.063 1.00 34.62 103 SER A O 1
ATOM 831 N N . LEU A 1 104 ? 17.978 13.553 0.441 1.00 35.94 104 LEU A N 1
ATOM 832 C CA . LEU A 1 104 ? 18.206 12.520 -0.541 1.00 35.94 104 LEU A CA 1
ATOM 833 C C . LEU A 1 104 ? 17.711 13.148 -1.845 1.00 35.94 104 LEU A C 1
ATOM 835 O O . LEU A 1 104 ? 16.588 13.633 -1.914 1.00 35.94 104 LEU A O 1
ATOM 839 N N . TYR A 1 105 ? 18.612 13.215 -2.826 1.00 34.38 105 TYR A N 1
ATOM 840 C CA . TYR A 1 105 ? 18.516 13.954 -4.094 1.00 34.38 105 TYR A CA 1
ATOM 841 C C . TYR A 1 105 ? 18.927 15.436 -4.066 1.00 34.38 105 TYR A C 1
ATOM 843 O O . TYR A 1 105 ? 18.224 16.333 -4.514 1.00 34.38 105 TYR A O 1
ATOM 851 N N . THR A 1 106 ? 20.169 15.702 -3.659 1.00 31.20 106 THR A N 1
ATOM 852 C CA . THR A 1 106 ? 21.075 16.549 -4.465 1.00 31.20 106 THR A CA 1
ATOM 853 C C . THR A 1 106 ? 22.527 16.262 -4.084 1.00 31.20 106 THR A C 1
ATOM 855 O O . THR A 1 106 ? 23.224 17.080 -3.485 1.00 31.20 106 THR A O 1
ATOM 858 N N . LYS A 1 107 ? 23.057 15.102 -4.499 1.00 28.97 107 LYS A N 1
ATOM 859 C CA . LYS A 1 107 ? 24.488 15.074 -4.824 1.00 28.97 107 LYS A CA 1
ATOM 860 C C . LYS A 1 107 ? 24.625 15.933 -6.074 1.00 28.97 107 LYS A C 1
ATOM 862 O O . LYS A 1 107 ? 24.349 15.497 -7.184 1.00 28.97 107 LYS A O 1
ATOM 867 N N . LYS A 1 108 ? 24.962 17.204 -5.867 1.00 31.30 108 LYS A N 1
ATOM 868 C CA . LYS A 1 108 ? 25.371 18.120 -6.925 1.00 31.30 108 LYS A CA 1
ATOM 869 C C . LYS A 1 108 ? 26.636 17.514 -7.529 1.00 31.30 108 LYS A C 1
ATOM 871 O O . LYS A 1 108 ? 27.731 17.722 -7.012 1.00 31.30 108 LYS A O 1
ATOM 876 N N . TYR A 1 109 ? 26.485 16.694 -8.566 1.00 32.91 109 TYR A N 1
ATOM 877 C CA . TYR A 1 109 ? 27.616 16.268 -9.366 1.00 32.91 109 TYR A CA 1
ATOM 878 C C . TYR A 1 109 ? 28.226 17.543 -9.927 1.00 32.91 109 TYR A C 1
ATOM 880 O O . TYR A 1 109 ? 27.635 18.239 -10.755 1.00 32.91 109 TYR A O 1
ATOM 888 N N . HIS A 1 110 ? 29.410 17.892 -9.435 1.00 28.88 110 HIS A N 1
ATOM 889 C CA . HIS A 1 110 ? 30.247 18.822 -10.155 1.00 28.88 110 HIS A CA 1
ATOM 890 C C . HIS A 1 110 ? 30.676 18.064 -11.409 1.00 28.88 110 HIS A C 1
ATOM 892 O O . HIS A 1 110 ? 31.652 17.318 -11.388 1.00 28.88 110 HIS A O 1
ATOM 898 N N . MET A 1 111 ? 29.905 18.210 -12.491 1.00 33.88 111 MET A N 1
ATOM 899 C CA . MET A 1 111 ? 30.351 17.854 -13.829 1.00 33.88 111 MET A CA 1
ATOM 900 C C . MET A 1 111 ? 31.654 18.616 -14.034 1.00 33.88 111 MET A C 1
ATOM 902 O O . MET A 1 111 ? 31.653 19.824 -14.297 1.00 33.88 111 MET A O 1
ATOM 906 N N . LYS A 1 112 ? 32.785 17.934 -13.837 1.00 35.16 112 LYS A N 1
ATOM 907 C CA . LYS A 1 112 ? 34.085 18.427 -14.259 1.00 35.16 112 LYS A CA 1
ATOM 908 C C . LYS A 1 112 ? 33.960 18.448 -15.771 1.00 35.16 112 LYS A C 1
ATOM 910 O O . LYS A 1 112 ? 34.118 17.424 -16.422 1.00 35.16 112 LYS A O 1
ATOM 915 N N . LYS A 1 113 ? 33.513 19.594 -16.299 1.00 35.88 113 LYS A N 1
ATOM 916 C CA . LYS A 1 113 ? 33.304 19.836 -17.724 1.00 35.88 113 LYS A CA 1
ATOM 917 C C . LYS A 1 113 ? 34.574 19.335 -18.388 1.00 35.88 113 LYS A C 1
ATOM 919 O O . LYS A 1 113 ? 35.638 19.912 -18.159 1.00 35.88 113 LYS A O 1
ATOM 924 N N . ASN A 1 114 ? 34.490 18.205 -19.082 1.00 36.09 114 ASN A N 1
ATOM 925 C CA . ASN A 1 114 ? 35.656 17.557 -19.652 1.00 36.09 114 ASN A CA 1
ATOM 926 C C . ASN A 1 114 ? 36.107 18.444 -20.815 1.00 36.09 114 ASN A C 1
ATOM 928 O O . ASN A 1 114 ? 35.721 18.266 -21.966 1.00 36.09 114 ASN A O 1
ATOM 932 N N . ARG A 1 115 ? 36.936 19.447 -20.503 1.00 43.16 115 ARG A N 1
ATOM 933 C CA . ARG A 1 115 ? 37.576 20.370 -21.454 1.00 43.16 115 ARG A CA 1
ATOM 934 C C . ARG A 1 115 ? 38.587 19.648 -22.358 1.00 43.16 115 ARG A C 1
ATOM 936 O O . ARG A 1 115 ? 39.337 20.304 -23.069 1.00 43.16 115 ARG A O 1
ATOM 943 N N . PHE A 1 116 ? 38.623 18.317 -22.317 1.00 36.59 116 PHE A N 1
ATOM 944 C CA . PHE A 1 116 ? 39.515 17.481 -23.104 1.00 36.59 116 PHE A CA 1
ATOM 945 C C . PHE A 1 116 ? 38.997 17.242 -24.526 1.00 36.59 116 PHE A C 1
ATOM 947 O O . PHE A 1 116 ? 39.795 17.218 -25.455 1.00 36.59 116 PHE A O 1
ATOM 954 N N . ILE A 1 117 ? 37.678 17.192 -24.738 1.00 41.91 117 ILE A N 1
ATOM 955 C CA . ILE A 1 117 ? 37.121 16.964 -26.085 1.00 41.91 117 ILE A CA 1
ATOM 956 C C . ILE A 1 117 ? 37.090 18.262 -26.915 1.00 41.91 117 ILE A C 1
ATOM 958 O O . ILE A 1 117 ? 37.157 18.221 -28.136 1.00 41.91 117 ILE A O 1
ATOM 962 N N . PHE A 1 118 ? 37.145 19.435 -26.273 1.00 37.06 118 PHE A N 1
ATOM 963 C CA . PHE A 1 118 ? 37.259 20.721 -26.980 1.00 37.06 118 PHE A CA 1
ATOM 964 C C . PHE A 1 118 ? 38.709 21.150 -27.288 1.00 37.06 118 PHE A C 1
ATOM 966 O O . PHE A 1 118 ? 38.921 22.201 -27.888 1.00 37.06 118 PHE A O 1
ATOM 973 N N . ARG A 1 119 ? 39.723 20.363 -26.893 1.00 39.69 119 ARG A N 1
ATOM 974 C CA . ARG A 1 119 ? 41.141 20.643 -27.209 1.00 39.69 119 ARG A CA 1
ATOM 975 C C . ARG A 1 119 ? 41.704 19.798 -28.351 1.00 39.69 119 ARG A C 1
ATOM 977 O O . ARG A 1 119 ? 42.757 20.148 -28.869 1.00 39.69 119 ARG A O 1
ATOM 984 N N . ILE A 1 120 ? 40.993 18.772 -28.820 1.00 42.88 120 ILE A N 1
ATOM 985 C CA . ILE A 1 120 ? 41.438 17.976 -29.980 1.00 42.88 120 ILE A CA 1
ATOM 986 C C . ILE A 1 120 ? 41.217 18.737 -31.306 1.00 42.88 120 ILE A C 1
ATOM 988 O O . ILE A 1 120 ? 41.953 18.522 -32.261 1.00 42.88 120 ILE A O 1
ATOM 992 N N . ILE A 1 121 ? 40.321 19.732 -31.337 1.00 43.59 121 ILE A N 1
ATOM 993 C CA . ILE A 1 121 ? 40.134 20.641 -32.490 1.00 43.59 121 ILE A CA 1
ATOM 994 C C . ILE A 1 121 ? 41.140 21.820 -32.484 1.00 43.59 121 ILE A C 1
ATOM 996 O O . ILE A 1 121 ? 41.247 22.556 -33.458 1.00 43.59 121 ILE A O 1
ATOM 1000 N N . LEU A 1 122 ? 41.952 21.976 -31.430 1.00 45.34 122 LEU A N 1
ATOM 1001 C CA . LEU A 1 122 ? 42.945 23.057 -31.299 1.00 45.34 122 LEU A CA 1
ATOM 1002 C C . LEU A 1 122 ? 44.385 22.553 -31.087 1.00 45.34 122 LEU A C 1
ATOM 1004 O O . LEU A 1 122 ? 45.236 23.304 -30.618 1.00 45.34 122 LEU A O 1
ATOM 1008 N N . CYS A 1 123 ? 44.670 21.293 -31.431 1.00 40.75 123 CYS A N 1
ATOM 1009 C CA . CYS A 1 123 ? 45.997 20.680 -31.274 1.00 40.75 123 CYS A CA 1
ATOM 1010 C C . CYS A 1 123 ? 46.799 20.548 -32.584 1.00 40.75 123 CYS A C 1
ATOM 1012 O O . CYS A 1 123 ? 47.827 19.879 -32.600 1.00 40.75 123 CYS A O 1
ATOM 1014 N N . SER A 1 124 ? 46.385 21.209 -33.669 1.00 49.62 124 SER A N 1
ATOM 1015 C CA . SER A 1 124 ? 47.184 21.353 -34.900 1.00 49.62 124 SER A CA 1
ATOM 1016 C C . SER A 1 124 ? 48.047 22.623 -34.938 1.00 49.62 124 SER A C 1
ATOM 1018 O O . SER A 1 124 ? 48.730 22.862 -35.931 1.00 49.62 124 SER A O 1
ATOM 1020 N N . ILE A 1 125 ? 48.091 23.424 -33.867 1.00 54.72 125 ILE A N 1
ATOM 1021 C CA . ILE A 1 125 ? 48.992 24.582 -33.778 1.00 54.72 125 ILE A CA 1
ATOM 1022 C C . ILE A 1 125 ? 49.662 24.603 -32.400 1.00 54.72 125 ILE A C 1
ATOM 1024 O O . ILE A 1 125 ? 49.037 24.944 -31.402 1.00 54.72 125 ILE A O 1
ATOM 1028 N N . GLY A 1 126 ? 50.955 24.272 -32.367 1.00 42.00 126 GLY A N 1
ATOM 1029 C CA . GLY A 1 126 ? 51.855 24.655 -31.275 1.00 42.00 126 GLY A CA 1
ATOM 1030 C C . GLY A 1 126 ? 52.322 23.524 -30.359 1.00 42.00 126 GLY A C 1
ATOM 1031 O O . GLY A 1 126 ? 51.874 23.402 -29.224 1.00 42.00 126 GLY A O 1
ATOM 1032 N N . LEU A 1 127 ? 53.311 22.757 -30.822 1.00 52.09 127 LEU A N 1
ATOM 1033 C CA . LEU A 1 127 ? 54.292 22.114 -29.947 1.00 52.09 127 LEU A CA 1
ATOM 1034 C C . LEU A 1 127 ? 55.000 23.195 -29.119 1.00 52.09 127 LEU A C 1
ATOM 1036 O O . LEU A 1 127 ? 55.677 24.032 -29.704 1.00 52.09 127 LEU A O 1
ATOM 1040 N N . CYS A 1 128 ? 54.896 23.152 -27.790 1.00 40.44 128 CYS A N 1
ATOM 1041 C CA . CYS A 1 128 ? 55.922 23.690 -26.897 1.00 40.44 128 CYS A CA 1
ATOM 1042 C C . CYS A 1 128 ? 55.809 23.062 -25.502 1.00 40.44 128 CYS A C 1
ATOM 1044 O O . CYS A 1 128 ? 54.843 23.276 -24.778 1.00 40.44 128 CYS A O 1
ATOM 1046 N N . PHE A 1 129 ? 56.869 22.336 -25.153 1.00 36.44 129 PHE A N 1
ATOM 1047 C CA . PHE A 1 129 ? 57.441 22.250 -23.813 1.00 36.44 129 PHE A CA 1
ATOM 1048 C C . PHE A 1 129 ? 56.590 21.642 -22.692 1.00 36.44 129 PHE A C 1
ATOM 1050 O O . PHE A 1 129 ? 55.956 22.298 -21.871 1.00 36.44 129 PHE A O 1
ATOM 1057 N N . TRP A 1 130 ? 56.741 20.321 -22.621 1.00 42.09 130 TRP A N 1
ATOM 1058 C CA . TRP A 1 130 ? 56.927 19.546 -21.397 1.00 42.09 130 TRP A CA 1
ATOM 1059 C C . TRP A 1 130 ? 57.642 20.355 -20.297 1.00 42.09 130 TRP A C 1
ATOM 1061 O O . TRP A 1 130 ? 58.747 20.856 -20.504 1.00 42.09 130 TRP A O 1
ATOM 1071 N N . GLY A 1 131 ? 57.029 20.448 -19.119 1.00 34.31 131 GLY A N 1
ATOM 1072 C CA . GLY A 1 131 ? 57.618 21.138 -17.976 1.00 34.31 131 GLY A CA 1
ATOM 1073 C C . GLY A 1 131 ? 56.787 21.004 -16.706 1.00 34.31 131 GLY A C 1
ATOM 1074 O O . GLY A 1 131 ? 56.108 21.941 -16.321 1.00 34.31 131 GLY A O 1
ATOM 1075 N N . CYS A 1 132 ? 56.868 19.822 -16.092 1.00 38.34 132 CYS A N 1
ATOM 1076 C CA . CYS A 1 132 ? 56.816 19.578 -14.647 1.00 38.34 132 CYS A CA 1
ATOM 1077 C C . CYS A 1 132 ? 55.681 20.235 -13.829 1.00 38.34 132 CYS A C 1
ATOM 1079 O O . CYS A 1 132 ? 55.793 21.369 -13.372 1.00 38.34 132 CYS A O 1
ATOM 1081 N N . PHE A 1 133 ? 54.654 19.453 -13.492 1.00 31.30 133 PHE A N 1
ATOM 1082 C CA . PHE A 1 133 ? 53.978 19.632 -12.209 1.00 31.30 133 PHE A CA 1
ATOM 1083 C C . PHE A 1 133 ? 53.708 18.255 -11.601 1.00 31.30 133 PHE A C 1
ATOM 1085 O O . PHE A 1 133 ? 52.965 17.447 -12.151 1.00 31.30 133 PHE A O 1
ATOM 1092 N N . SER A 1 134 ? 54.421 17.974 -10.513 1.00 36.00 134 SER A N 1
ATOM 1093 C CA . SER A 1 134 ? 54.276 16.779 -9.689 1.00 36.00 134 SER A CA 1
ATOM 1094 C C . SER A 1 134 ? 52.969 16.889 -8.907 1.00 36.00 134 SER A C 1
ATOM 1096 O O . SER A 1 134 ? 52.877 17.720 -8.006 1.00 36.00 134 SER A O 1
ATOM 1098 N N . GLU A 1 135 ? 51.967 16.068 -9.221 1.00 42.88 135 GLU A N 1
ATOM 1099 C CA . GLU A 1 135 ? 50.801 15.911 -8.347 1.00 42.88 135 GLU A CA 1
ATOM 1100 C C . GLU A 1 135 ? 51.137 14.902 -7.238 1.00 42.88 135 GLU A C 1
ATOM 1102 O O . GLU A 1 135 ? 51.353 13.714 -7.466 1.00 42.88 135 GLU A O 1
ATOM 1107 N N . GLU A 1 136 ? 51.242 15.429 -6.019 1.00 34.19 136 GLU A N 1
ATOM 1108 C CA . GLU A 1 136 ? 51.328 14.700 -4.757 1.00 34.19 136 GLU A CA 1
ATOM 1109 C C . GLU A 1 136 ? 50.105 13.776 -4.617 1.00 34.19 136 GLU A C 1
ATOM 1111 O O . GLU A 1 136 ? 48.978 14.232 -4.416 1.00 34.19 136 GLU A O 1
ATOM 1116 N N . ASN A 1 137 ? 50.330 12.463 -4.723 1.00 31.69 137 ASN A N 1
ATOM 1117 C CA . ASN A 1 137 ? 49.346 11.440 -4.377 1.00 31.69 137 ASN A CA 1
ATOM 1118 C C . ASN A 1 137 ? 49.008 11.546 -2.884 1.00 31.69 137 ASN A C 1
ATOM 1120 O O . ASN A 1 137 ? 49.725 11.014 -2.037 1.00 31.69 137 ASN A O 1
ATOM 1124 N N . ARG A 1 138 ? 47.890 12.195 -2.553 1.00 31.11 138 ARG A N 1
ATOM 1125 C CA . ARG A 1 138 ? 47.214 11.972 -1.272 1.00 31.11 138 ARG A CA 1
ATOM 1126 C C . ARG A 1 138 ? 46.172 10.884 -1.455 1.00 31.11 138 ARG A C 1
ATOM 1128 O O . ARG A 1 138 ? 45.058 11.143 -1.905 1.00 31.11 138 ARG A O 1
ATOM 1135 N N . GLU A 1 139 ? 46.545 9.667 -1.068 1.00 32.69 139 GLU A N 1
ATOM 1136 C CA . GLU A 1 139 ? 45.593 8.623 -0.701 1.00 32.69 139 GLU A CA 1
ATOM 1137 C C . GLU A 1 139 ? 44.705 9.144 0.437 1.00 32.69 139 GLU A C 1
ATOM 1139 O O . GLU A 1 139 ? 45.020 9.016 1.620 1.00 32.69 139 GLU A O 1
ATOM 1144 N N . ASN A 1 140 ? 43.557 9.724 0.094 1.00 28.95 140 ASN A N 1
ATOM 1145 C CA . ASN A 1 140 ? 42.459 9.799 1.044 1.00 28.95 140 ASN A CA 1
ATOM 1146 C C . ASN A 1 140 ? 41.836 8.409 1.129 1.00 28.95 140 ASN A C 1
ATOM 1148 O O . ASN A 1 140 ? 40.916 8.059 0.390 1.00 28.95 140 ASN A O 1
ATOM 1152 N N . LYS A 1 141 ? 42.370 7.622 2.064 1.00 33.66 141 LYS A N 1
ATOM 1153 C CA . LYS A 1 141 ? 41.744 6.426 2.617 1.00 33.66 141 LYS A CA 1
ATOM 1154 C C . LYS A 1 141 ? 40.429 6.836 3.282 1.00 33.66 141 LYS A C 1
ATOM 1156 O O . LYS A 1 141 ? 40.361 7.032 4.491 1.00 33.66 141 LYS A O 1
ATOM 1161 N N . VAL A 1 142 ? 39.375 6.983 2.484 1.00 30.61 142 VAL A N 1
ATOM 1162 C CA . VAL A 1 142 ? 38.010 6.962 3.002 1.00 30.61 142 VAL A CA 1
ATOM 1163 C C . VAL A 1 142 ? 37.732 5.504 3.322 1.00 30.61 142 VAL A C 1
ATOM 1165 O O . VAL A 1 142 ? 37.447 4.691 2.448 1.00 30.61 142 VAL A O 1
ATOM 1168 N N . THR A 1 143 ? 37.914 5.159 4.592 1.00 26.84 143 THR A N 1
ATOM 1169 C CA . THR A 1 143 ? 37.375 3.946 5.194 1.00 26.84 143 THR A CA 1
ATOM 1170 C C . THR A 1 143 ? 35.886 3.890 4.885 1.00 26.84 143 THR A C 1
ATOM 1172 O O . THR A 1 143 ? 35.088 4.561 5.539 1.00 26.84 143 THR A O 1
ATOM 1175 N N . GLY A 1 144 ? 35.523 3.121 3.860 1.00 32.47 144 GLY A N 1
ATOM 1176 C CA . GLY A 1 144 ? 34.153 2.705 3.628 1.00 32.47 144 GLY A CA 1
ATOM 1177 C C . GLY A 1 144 ? 33.728 1.853 4.812 1.00 32.47 144 GLY A C 1
ATOM 1178 O O . GLY A 1 144 ? 34.007 0.658 4.861 1.00 32.47 144 GLY A O 1
ATOM 1179 N N . GLN A 1 145 ? 33.100 2.484 5.800 1.00 28.64 145 GLN A N 1
ATOM 1180 C CA . GLN A 1 145 ? 32.175 1.769 6.656 1.00 28.64 145 GLN A CA 1
ATOM 1181 C C . GLN A 1 145 ? 31.035 1.332 5.739 1.00 28.64 145 GLN A C 1
ATOM 1183 O O . GLN A 1 145 ? 30.352 2.173 5.161 1.00 28.64 145 GLN A O 1
ATOM 1188 N N . LEU A 1 146 ? 30.910 0.018 5.549 1.00 37.84 146 LEU A N 1
ATOM 1189 C CA . LEU A 1 146 ? 29.718 -0.617 5.001 1.00 37.84 146 LEU A CA 1
ATOM 1190 C C . LEU A 1 146 ? 28.507 -0.037 5.737 1.00 37.84 146 LEU A C 1
ATOM 1192 O O . LEU A 1 146 ? 28.349 -0.260 6.938 1.00 37.84 146 LEU A O 1
ATOM 1196 N N . GLU A 1 147 ? 27.720 0.771 5.030 1.00 35.44 147 GLU A N 1
ATOM 1197 C CA . GLU A 1 147 ? 26.511 1.378 5.566 1.00 35.44 147 GLU A CA 1
ATOM 1198 C C . GLU A 1 147 ? 25.531 0.262 5.934 1.00 35.44 147 GLU A C 1
ATOM 1200 O O . GLU A 1 147 ? 25.144 -0.580 5.122 1.00 35.44 147 GLU A O 1
ATOM 1205 N N . THR A 1 148 ? 25.202 0.226 7.219 1.00 34.44 148 THR A N 1
ATOM 1206 C CA . THR A 1 148 ? 24.325 -0.746 7.852 1.00 34.44 148 THR A CA 1
ATOM 1207 C C . THR A 1 148 ? 22.880 -0.528 7.417 1.00 34.44 148 THR A C 1
ATOM 1209 O O . THR A 1 148 ? 22.279 0.507 7.690 1.00 34.44 148 THR A O 1
ATOM 1212 N N . GLN A 1 149 ? 22.355 -1.557 6.760 1.00 47.06 149 GLN A N 1
ATOM 1213 C CA . GLN A 1 149 ? 20.963 -1.902 6.484 1.00 47.06 149 GLN A CA 1
ATOM 1214 C C . GLN A 1 149 ? 19.997 -1.494 7.622 1.00 47.06 149 GLN A C 1
ATOM 1216 O O . GLN A 1 149 ? 19.957 -2.154 8.658 1.00 47.06 149 GLN A O 1
ATOM 1221 N N . GLN A 1 150 ? 19.209 -0.423 7.445 1.00 43.50 150 GLN A N 1
ATOM 1222 C CA . GLN A 1 150 ? 18.186 -0.024 8.426 1.00 43.50 150 GLN A CA 1
ATOM 1223 C C . GLN A 1 150 ? 16.986 0.739 7.819 1.00 43.50 150 GLN A C 1
ATOM 1225 O O . GLN A 1 150 ? 16.532 1.710 8.409 1.00 43.50 150 GLN A O 1
ATOM 1230 N N . ASP A 1 151 ? 16.433 0.288 6.686 1.00 47.88 151 ASP A N 1
ATOM 1231 C CA . ASP A 1 151 ? 15.155 0.821 6.149 1.00 47.88 151 ASP A CA 1
ATOM 1232 C C . ASP A 1 151 ? 14.004 -0.202 6.168 1.00 47.88 151 ASP A C 1
ATOM 1234 O O . ASP A 1 151 ? 12.862 0.110 5.841 1.00 47.88 151 ASP A O 1
ATOM 1238 N N . TYR A 1 152 ? 14.272 -1.437 6.590 1.00 49.97 152 TYR A N 1
ATOM 1239 C CA . TYR A 1 152 ? 13.251 -2.447 6.848 1.00 49.97 152 TYR A CA 1
ATOM 1240 C C . TYR A 1 152 ? 13.753 -3.409 7.922 1.00 49.97 152 TYR A C 1
ATOM 1242 O O . TYR A 1 152 ? 14.939 -3.732 7.981 1.00 49.97 152 TYR A O 1
ATOM 1250 N N . ILE A 1 153 ? 12.845 -3.863 8.781 1.00 70.38 153 ILE A N 1
ATOM 1251 C CA . ILE A 1 153 ? 13.114 -4.934 9.741 1.00 70.38 153 ILE A CA 1
ATOM 1252 C C . ILE A 1 153 ? 12.506 -6.199 9.131 1.00 70.38 153 ILE A C 1
ATOM 1254 O O . ILE A 1 153 ? 11.277 -6.268 9.038 1.00 70.38 153 ILE A O 1
ATOM 1258 N N . PRO A 1 154 ? 13.318 -7.177 8.678 1.00 61.19 154 PRO A N 1
ATOM 1259 C CA . PRO A 1 154 ? 12.806 -8.476 8.268 1.00 61.19 154 PRO A CA 1
ATOM 1260 C C . PRO A 1 154 ? 11.978 -9.056 9.409 1.00 61.19 154 PRO A C 1
ATOM 1262 O O . PRO A 1 154 ? 12.474 -9.260 10.517 1.00 61.19 154 PRO A O 1
ATOM 1265 N N . ASN A 1 155 ? 10.688 -9.244 9.162 1.00 72.12 155 ASN A N 1
ATOM 1266 C CA . ASN A 1 155 ? 9.811 -9.884 10.118 1.00 72.12 155 ASN A CA 1
ATOM 1267 C C . ASN A 1 155 ? 9.600 -11.329 9.678 1.00 72.12 155 ASN A C 1
ATOM 1269 O O . ASN A 1 155 ? 8.680 -11.616 8.915 1.00 72.12 155 ASN A O 1
ATOM 1273 N N . ASP A 1 156 ? 10.425 -12.229 10.209 1.00 72.31 156 ASP A N 1
ATOM 1274 C CA . ASP A 1 156 ? 10.385 -13.668 9.914 1.00 72.31 156 ASP A CA 1
ATOM 1275 C C . ASP A 1 156 ? 9.059 -14.337 10.318 1.00 72.31 156 ASP A C 1
ATOM 1277 O O . ASP A 1 156 ? 8.815 -15.494 9.979 1.00 72.31 156 ASP A O 1
ATOM 1281 N N . SER A 1 157 ? 8.186 -13.624 11.044 1.00 74.50 157 SER A N 1
ATOM 1282 C CA . SER A 1 157 ? 6.832 -14.099 11.332 1.00 74.50 157 SER A CA 1
ATOM 1283 C C . SER A 1 157 ? 5.823 -13.849 10.211 1.00 74.50 157 SER A C 1
ATOM 1285 O O . SER A 1 157 ? 4.805 -14.528 10.214 1.00 74.50 157 SER A O 1
ATOM 1287 N N . LEU A 1 158 ? 6.096 -12.958 9.244 1.00 66.00 158 LEU A N 1
ATOM 1288 C CA . LEU A 1 158 ? 5.223 -12.751 8.083 1.00 66.00 158 LEU A CA 1
ATOM 1289 C C . LEU A 1 158 ? 5.246 -13.999 7.203 1.00 66.00 158 LEU A C 1
ATOM 1291 O O . LEU A 1 158 ? 6.208 -14.249 6.476 1.00 66.00 158 LEU A O 1
ATOM 1295 N N . SER A 1 159 ? 4.177 -14.787 7.258 1.00 69.31 159 SER A N 1
ATOM 1296 C CA . SER A 1 159 ? 4.080 -16.022 6.486 1.00 69.31 159 SER A CA 1
ATOM 1297 C C . SER A 1 159 ? 2.949 -15.954 5.469 1.00 69.31 159 SER A C 1
ATOM 1299 O O . SER A 1 159 ? 1.844 -15.492 5.751 1.00 69.31 159 SER A O 1
ATOM 1301 N N . LEU A 1 160 ? 3.200 -16.480 4.267 1.00 62.38 160 LEU A N 1
ATOM 1302 C CA . LEU A 1 160 ? 2.176 -16.593 3.223 1.00 62.38 160 LEU A CA 1
ATOM 1303 C C . LEU A 1 160 ? 0.946 -17.381 3.719 1.00 62.38 160 LEU A C 1
ATOM 1305 O O . LEU A 1 160 ? -0.173 -17.150 3.270 1.00 62.38 160 LEU A O 1
ATOM 1309 N N . SER A 1 161 ? 1.142 -18.288 4.681 1.00 67.50 161 SER A N 1
ATOM 1310 C CA . SER A 1 161 ? 0.080 -19.089 5.285 1.00 67.50 161 SER A CA 1
ATOM 1311 C C . SER A 1 161 ? -0.869 -18.284 6.180 1.00 67.50 161 SER A C 1
ATOM 1313 O O . SER A 1 161 ? -2.043 -18.649 6.239 1.00 67.50 161 SER A O 1
ATOM 1315 N N . GLU A 1 162 ? -0.433 -17.184 6.808 1.00 66.12 162 GLU A N 1
ATOM 1316 C CA . GLU A 1 162 ? -1.294 -16.324 7.644 1.00 66.12 162 GLU A CA 1
ATOM 1317 C C . GLU A 1 162 ? -2.406 -15.649 6.835 1.00 66.12 162 GLU A C 1
ATOM 1319 O O . GLU A 1 162 ? -3.540 -15.561 7.301 1.00 66.12 162 GLU A O 1
ATOM 1324 N N . TYR A 1 163 ? -2.104 -15.250 5.597 1.00 65.06 163 TYR A N 1
ATOM 1325 C CA . TYR A 1 163 ? -3.050 -14.579 4.698 1.00 65.06 163 TYR A CA 1
ATOM 1326 C C . TYR A 1 163 ? -3.584 -15.486 3.588 1.00 65.06 163 TYR A C 1
ATOM 1328 O O . TYR A 1 163 ? -4.446 -15.068 2.827 1.00 65.06 163 TYR A O 1
ATOM 1336 N N . SER A 1 164 ? -3.140 -16.746 3.522 1.00 64.62 164 SER A N 1
ATOM 1337 C CA . SER A 1 164 ? -3.562 -17.707 2.488 1.00 64.62 164 SER A CA 1
ATOM 1338 C C . SER A 1 164 ? -5.079 -17.921 2.402 1.00 64.62 164 SER A C 1
ATOM 1340 O O . SER A 1 164 ? -5.589 -18.285 1.346 1.00 64.62 164 SER A O 1
ATOM 1342 N N . SER A 1 165 ? -5.797 -17.696 3.507 1.00 62.19 165 SER A N 1
ATOM 1343 C CA . SER A 1 165 ? -7.260 -17.816 3.597 1.00 62.19 165 SER A CA 1
ATOM 1344 C C . SER A 1 165 ? -8.003 -16.478 3.527 1.00 62.19 165 SER A C 1
ATOM 1346 O O . SER A 1 165 ? -9.230 -16.468 3.456 1.00 62.19 165 SER A O 1
ATOM 1348 N N . VAL A 1 166 ? -7.282 -15.352 3.540 1.00 71.06 166 VAL A N 1
ATOM 1349 C CA . VAL A 1 166 ? -7.862 -14.014 3.421 1.00 71.06 166 VAL A CA 1
ATOM 1350 C C . VAL A 1 166 ? -7.920 -13.666 1.941 1.00 71.06 166 VAL A C 1
ATOM 1352 O O . VAL A 1 166 ? -6.893 -13.581 1.270 1.00 71.06 166 VAL A O 1
ATOM 1355 N N . HIS A 1 167 ? -9.124 -13.452 1.418 1.00 70.81 167 HIS A N 1
ATOM 1356 C CA . HIS A 1 167 ? -9.269 -12.943 0.061 1.00 70.81 167 HIS A CA 1
ATOM 1357 C C . HIS A 1 167 ? -8.695 -11.526 -0.012 1.00 70.81 167 HIS A C 1
ATOM 1359 O O . HIS A 1 167 ? -9.170 -10.617 0.669 1.00 70.81 167 HIS A O 1
ATOM 1365 N N . GLY A 1 168 ? -7.653 -11.352 -0.826 1.00 70.06 168 GLY A N 1
ATOM 1366 C CA . GLY A 1 168 ?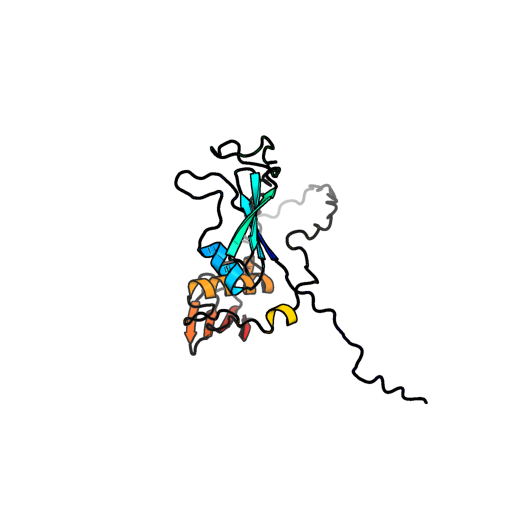 -7.110 -10.035 -1.131 1.00 70.06 168 GLY A CA 1
ATOM 1367 C C . GLY A 1 168 ? -8.161 -9.159 -1.811 1.00 70.06 168 GLY A C 1
ATOM 1368 O O . GLY A 1 168 ? -8.992 -9.649 -2.577 1.00 70.06 168 GLY A O 1
ATOM 1369 N N . PHE A 1 169 ? -8.119 -7.858 -1.534 1.00 79.25 169 PHE A N 1
ATOM 1370 C CA . PHE A 1 169 ? -8.946 -6.897 -2.251 1.00 79.25 169 PHE A CA 1
ATOM 1371 C C . PHE A 1 169 ? -8.411 -6.738 -3.677 1.00 79.25 169 PHE A C 1
ATOM 1373 O O . PHE A 1 169 ? -7.278 -6.298 -3.873 1.00 79.25 169 PHE A O 1
ATOM 1380 N N . MET A 1 170 ? -9.228 -7.108 -4.660 1.00 81.62 170 MET A N 1
ATOM 1381 C CA . MET A 1 170 ? -8.967 -6.861 -6.073 1.00 81.62 170 MET A CA 1
ATOM 1382 C C . MET A 1 170 ? -9.925 -5.759 -6.539 1.00 81.62 170 MET A C 1
ATOM 1384 O O . MET A 1 170 ? -11.130 -6.016 -6.591 1.00 81.62 170 MET A O 1
ATOM 1388 N N . PRO A 1 171 ? -9.436 -4.545 -6.844 1.00 87.56 171 PRO A N 1
ATOM 1389 C CA . PRO A 1 171 ? -10.267 -3.499 -7.427 1.00 87.56 171 PRO A CA 1
ATOM 1390 C C . PRO A 1 171 ? -10.857 -3.964 -8.762 1.00 87.56 171 PRO A C 1
ATOM 1392 O O . PRO A 1 171 ? -10.183 -4.669 -9.516 1.00 87.56 171 PRO A O 1
ATOM 1395 N N . GLU A 1 172 ? -12.076 -3.528 -9.090 1.00 87.31 172 GLU A N 1
ATOM 1396 C CA . GLU A 1 172 ? -12.715 -3.854 -10.378 1.00 87.31 172 GLU A CA 1
ATOM 1397 C C . GLU A 1 172 ? -11.865 -3.386 -11.571 1.00 87.31 172 GLU A C 1
ATOM 1399 O O . GLU A 1 172 ? -11.738 -4.095 -12.568 1.00 87.31 172 GLU A O 1
ATOM 1404 N N . ASP A 1 173 ? -11.185 -2.246 -11.425 1.00 88.69 173 ASP A N 1
ATOM 1405 C CA . ASP A 1 173 ? -10.292 -1.692 -12.443 1.00 88.69 173 ASP A CA 1
ATOM 1406 C C . ASP A 1 173 ? -8.870 -2.292 -12.423 1.00 88.69 173 ASP A C 1
ATOM 1408 O O . ASP A 1 173 ? -8.023 -1.909 -13.235 1.00 88.69 173 ASP A O 1
ATOM 1412 N N . GLY A 1 174 ? -8.594 -3.261 -11.547 1.00 90.62 174 GLY A N 1
ATOM 1413 C CA . GLY A 1 174 ? -7.280 -3.880 -11.369 1.00 90.62 174 GLY A CA 1
ATOM 1414 C C . GLY A 1 174 ? -6.350 -3.120 -10.417 1.00 90.62 174 GLY A C 1
ATOM 1415 O O . GLY A 1 174 ? -6.630 -2.000 -9.998 1.00 90.62 174 GLY A O 1
ATOM 1416 N N . LEU A 1 175 ? -5.221 -3.743 -10.063 1.00 92.31 175 LEU A N 1
ATOM 1417 C CA . LEU A 1 175 ? -4.219 -3.165 -9.156 1.00 92.31 175 LEU A CA 1
ATOM 1418 C C . LEU A 1 175 ? -3.409 -2.020 -9.779 1.00 92.31 175 LEU A C 1
ATOM 1420 O O . LEU A 1 175 ? -2.911 -1.167 -9.049 1.00 92.31 175 LEU A O 1
ATOM 1424 N N . ILE A 1 176 ? -3.282 -1.980 -11.109 1.00 96.44 176 ILE A N 1
ATOM 1425 C CA . ILE A 1 176 ? -2.586 -0.908 -11.835 1.00 96.44 176 ILE A CA 1
ATOM 1426 C C . ILE A 1 176 ? -3.550 -0.286 -12.853 1.00 96.44 176 ILE A C 1
ATOM 1428 O O . ILE A 1 176 ? -3.400 -0.494 -14.060 1.00 96.44 176 ILE A O 1
ATOM 1432 N N . PRO A 1 177 ? -4.583 0.445 -12.395 1.00 93.75 177 PRO A N 1
ATOM 1433 C CA . PRO A 1 177 ? -5.678 0.873 -13.260 1.00 93.75 177 PRO A CA 1
ATOM 1434 C C . PRO A 1 177 ? -5.292 2.007 -14.220 1.00 93.75 177 PRO A C 1
ATOM 1436 O O . PRO A 1 177 ? -5.947 2.174 -15.248 1.00 93.75 177 PRO A O 1
ATOM 1439 N N . THR A 1 178 ? -4.239 2.777 -13.919 1.00 94.81 178 THR A N 1
ATOM 1440 C CA . THR A 1 178 ? -3.859 3.983 -14.670 1.00 94.81 178 THR A CA 1
ATOM 1441 C C . THR A 1 178 ? -2.484 3.873 -15.325 1.00 94.81 178 THR A C 1
ATOM 1443 O O . THR A 1 178 ? -1.577 3.207 -14.823 1.00 94.81 178 THR A O 1
ATOM 1446 N N . ALA A 1 179 ? -2.317 4.602 -16.433 1.00 93.56 179 ALA A N 1
ATOM 1447 C CA . ALA A 1 179 ? -1.041 4.748 -17.130 1.00 93.56 179 ALA A CA 1
ATOM 1448 C C . ALA A 1 179 ? 0.044 5.375 -16.234 1.00 93.56 179 ALA A C 1
ATOM 1450 O O . ALA A 1 179 ? 1.194 4.952 -16.266 1.00 93.56 179 ALA A O 1
ATOM 1451 N N . GLU A 1 180 ? -0.330 6.350 -15.402 1.00 96.00 180 GLU A N 1
ATOM 1452 C CA . GLU A 1 180 ? 0.589 7.016 -14.474 1.00 96.00 180 GLU A CA 1
ATOM 1453 C C . GLU A 1 180 ? 1.182 6.035 -13.455 1.00 96.00 180 GLU A C 1
ATOM 1455 O O . GLU A 1 180 ? 2.399 5.982 -13.288 1.00 96.00 180 GLU A O 1
ATOM 1460 N N . LEU A 1 181 ? 0.344 5.204 -12.824 1.00 96.25 181 LEU A N 1
ATOM 1461 C CA . LEU A 1 181 ? 0.818 4.199 -11.875 1.00 96.25 181 LEU A CA 1
ATOM 1462 C C . LEU A 1 181 ? 1.674 3.135 -12.574 1.00 96.25 181 LEU A C 1
ATOM 1464 O O . LEU A 1 181 ? 2.697 2.717 -12.033 1.00 96.25 181 LEU A O 1
ATOM 1468 N N . ALA A 1 182 ? 1.297 2.730 -13.791 1.00 96.31 182 ALA A N 1
ATOM 1469 C CA . ALA A 1 182 ? 2.086 1.796 -14.587 1.00 96.31 182 ALA A CA 1
ATOM 1470 C C . ALA A 1 182 ? 3.489 2.349 -14.896 1.00 96.31 182 ALA A C 1
ATOM 1472 O O . ALA A 1 182 ? 4.467 1.617 -14.753 1.00 96.31 182 ALA A O 1
ATOM 1473 N N . ILE A 1 183 ? 3.603 3.640 -15.237 1.00 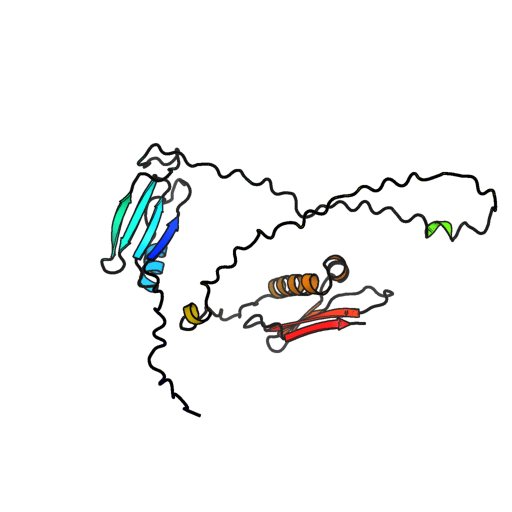97.25 183 ILE A N 1
ATOM 1474 C CA . ILE A 1 183 ? 4.893 4.319 -15.428 1.00 97.25 183 ILE A CA 1
ATOM 1475 C C . ILE A 1 183 ? 5.701 4.347 -14.128 1.00 97.25 183 ILE A C 1
ATOM 1477 O O . ILE A 1 183 ? 6.883 4.020 -14.161 1.00 97.25 183 ILE A O 1
ATOM 1481 N N . GLN A 1 184 ? 5.094 4.673 -12.983 1.00 97.31 184 GLN A N 1
ATOM 1482 C CA . GLN A 1 184 ? 5.809 4.711 -11.699 1.00 97.31 184 GLN A CA 1
ATOM 1483 C C . GLN A 1 184 ? 6.377 3.336 -11.309 1.00 97.31 184 GLN A C 1
ATOM 1485 O O . GLN A 1 184 ? 7.537 3.229 -10.905 1.00 97.31 184 GLN A O 1
ATOM 1490 N N . VAL A 1 185 ? 5.580 2.272 -11.467 1.00 97.31 185 VAL A N 1
ATOM 1491 C CA . VAL A 1 185 ? 6.020 0.891 -11.209 1.00 97.31 185 VAL A CA 1
ATOM 1492 C C . VAL A 1 185 ? 7.124 0.488 -12.184 1.00 97.31 185 VAL A C 1
ATOM 1494 O O . VAL A 1 185 ? 8.150 -0.049 -11.762 1.00 97.31 185 VAL A O 1
ATOM 1497 N N . ALA A 1 186 ? 6.946 0.778 -13.475 1.00 97.12 186 ALA A N 1
ATOM 1498 C CA . ALA A 1 186 ? 7.947 0.499 -14.496 1.00 97.12 186 ALA A CA 1
ATOM 1499 C C . ALA A 1 186 ? 9.270 1.203 -14.200 1.00 97.12 186 ALA A C 1
ATOM 1501 O O . ALA A 1 186 ? 10.318 0.565 -14.198 1.00 97.12 186 ALA A O 1
ATOM 1502 N N . GLU A 1 187 ? 9.228 2.493 -13.890 1.00 94.38 187 GLU A N 1
ATOM 1503 C CA . GLU A 1 187 ? 10.404 3.292 -13.579 1.00 94.38 187 GLU A CA 1
ATOM 1504 C C . GLU A 1 187 ? 11.163 2.728 -12.372 1.00 94.38 187 GLU A C 1
ATOM 1506 O O . GLU A 1 187 ? 12.382 2.579 -12.437 1.00 94.38 187 GLU A O 1
ATOM 1511 N N . LEU A 1 188 ? 10.464 2.338 -11.301 1.00 95.56 188 LEU A N 1
ATOM 1512 C CA . LEU A 1 188 ? 11.089 1.723 -10.127 1.00 95.56 188 LEU A CA 1
ATOM 1513 C C . LEU A 1 188 ? 11.828 0.423 -10.487 1.00 95.56 188 LEU A C 1
ATOM 1515 O O . LEU A 1 188 ? 12.990 0.240 -10.115 1.00 95.56 188 LEU A O 1
ATOM 1519 N N . VAL A 1 189 ? 11.168 -0.468 -11.232 1.00 96.19 189 VAL A N 1
ATOM 1520 C CA . VAL A 1 189 ? 11.737 -1.756 -11.656 1.00 96.19 189 VAL A CA 1
ATOM 1521 C C . VAL A 1 189 ? 12.928 -1.544 -12.590 1.00 96.19 189 VAL A C 1
ATOM 1523 O O . VAL A 1 189 ? 13.992 -2.128 -12.385 1.00 96.19 189 VAL A O 1
ATOM 1526 N N . LEU A 1 190 ? 12.779 -0.681 -13.594 1.00 94.75 190 LEU A N 1
ATOM 1527 C CA . LEU A 1 190 ? 13.805 -0.418 -14.597 1.00 94.75 190 LEU A CA 1
ATOM 1528 C C . LEU A 1 190 ? 15.039 0.249 -13.986 1.00 94.75 190 LEU A C 1
ATOM 1530 O O . LEU A 1 190 ? 16.154 -0.172 -14.283 1.00 94.75 190 LEU A O 1
ATOM 1534 N N . LYS A 1 191 ? 14.869 1.233 -13.092 1.00 94.81 191 LYS A N 1
ATOM 1535 C CA . LYS A 1 191 ? 15.991 1.875 -12.387 1.00 94.81 191 LYS A CA 1
ATOM 1536 C C . LYS A 1 191 ? 16.764 0.890 -11.519 1.00 94.81 191 LYS A C 1
ATOM 1538 O O . LYS A 1 191 ? 17.988 0.969 -11.462 1.00 94.81 191 LYS A O 1
ATOM 1543 N N . ASN A 1 192 ? 16.067 -0.045 -10.875 1.00 93.44 192 ASN A N 1
ATOM 1544 C CA . ASN A 1 192 ? 16.704 -1.085 -10.073 1.00 93.44 192 ASN A CA 1
ATOM 1545 C C . ASN A 1 192 ? 17.561 -2.042 -10.925 1.00 93.44 192 ASN A C 1
ATOM 1547 O O . ASN A 1 192 ? 18.595 -2.510 -10.462 1.00 93.44 192 ASN A O 1
ATOM 1551 N N . ILE A 1 193 ? 17.152 -2.323 -12.167 1.00 92.75 193 ILE A N 1
ATOM 1552 C CA . ILE A 1 193 ? 17.857 -3.259 -13.059 1.00 92.75 193 ILE A CA 1
ATOM 1553 C C . ILE A 1 193 ? 18.973 -2.563 -13.852 1.00 92.75 193 ILE A C 1
ATOM 1555 O O . ILE A 1 193 ? 20.082 -3.087 -13.943 1.00 92.75 193 ILE A O 1
ATOM 1559 N N . TYR A 1 194 ? 18.688 -1.399 -14.440 1.00 87.44 194 TYR A N 1
ATOM 1560 C CA . TYR A 1 194 ? 19.553 -0.737 -15.428 1.00 87.44 194 TYR A CA 1
ATOM 1561 C C . TYR A 1 194 ? 20.223 0.545 -14.918 1.00 87.44 194 TYR A C 1
ATOM 1563 O O . TYR A 1 194 ? 21.027 1.140 -15.637 1.00 87.44 194 TYR A O 1
ATOM 1571 N N . GLY A 1 195 ? 19.930 0.951 -13.681 1.00 89.25 195 GLY A N 1
ATOM 1572 C CA . GLY A 1 195 ? 20.468 2.152 -13.053 1.00 89.25 195 GLY A CA 1
ATOM 1573 C C . GLY A 1 195 ? 19.661 3.412 -13.367 1.00 89.25 195 GLY A C 1
ATOM 1574 O O . GLY A 1 195 ? 19.125 3.589 -14.460 1.00 89.25 195 GLY A O 1
ATOM 1575 N N . SER A 1 196 ? 19.596 4.319 -12.391 1.00 88.75 196 SER A N 1
ATOM 1576 C CA . SER A 1 196 ? 18.798 5.544 -12.501 1.00 88.75 196 SER A CA 1
ATOM 1577 C C . SER A 1 196 ? 19.243 6.466 -13.629 1.00 88.75 196 SER A C 1
ATOM 1579 O O . SER A 1 196 ? 18.391 6.985 -14.334 1.00 88.75 196 SER A O 1
ATOM 1581 N N . GLU A 1 197 ? 20.552 6.653 -13.817 1.00 88.19 197 GLU A N 1
ATOM 1582 C CA . GLU A 1 197 ? 21.087 7.566 -14.839 1.00 88.19 197 GLU A CA 1
ATOM 1583 C C . GLU A 1 197 ? 20.635 7.152 -16.249 1.00 88.19 197 GLU A C 1
ATOM 1585 O O . GLU A 1 197 ? 20.091 7.969 -16.982 1.00 88.19 197 GLU A O 1
ATOM 1590 N N . ASN A 1 198 ? 20.734 5.860 -16.575 1.00 86.94 198 ASN A N 1
ATOM 1591 C CA . ASN A 1 198 ? 20.341 5.314 -17.876 1.00 86.94 198 ASN A CA 1
ATOM 1592 C C . ASN A 1 198 ? 18.829 5.438 -18.146 1.00 86.94 198 ASN A C 1
ATOM 1594 O O . ASN A 1 198 ? 18.404 5.763 -19.248 1.00 86.94 198 ASN A O 1
ATOM 1598 N N . ILE A 1 199 ? 17.996 5.179 -17.136 1.00 92.12 199 ILE A N 1
ATOM 1599 C CA . ILE A 1 199 ? 16.537 5.184 -17.305 1.00 92.12 199 ILE A CA 1
ATOM 1600 C C . ILE A 1 199 ? 15.962 6.604 -17.360 1.00 92.12 199 ILE A C 1
ATOM 1602 O O . ILE A 1 199 ? 14.964 6.827 -18.041 1.00 92.12 199 ILE A O 1
ATOM 1606 N N . GLU A 1 200 ? 16.583 7.574 -16.686 1.00 90.69 200 GLU A N 1
ATOM 1607 C CA . GLU A 1 200 ? 16.166 8.980 -16.772 1.00 90.69 200 GLU A CA 1
ATOM 1608 C C . GLU A 1 200 ? 16.403 9.581 -18.163 1.00 90.69 200 GLU A C 1
ATOM 1610 O O . GLU A 1 200 ? 15.576 10.358 -18.635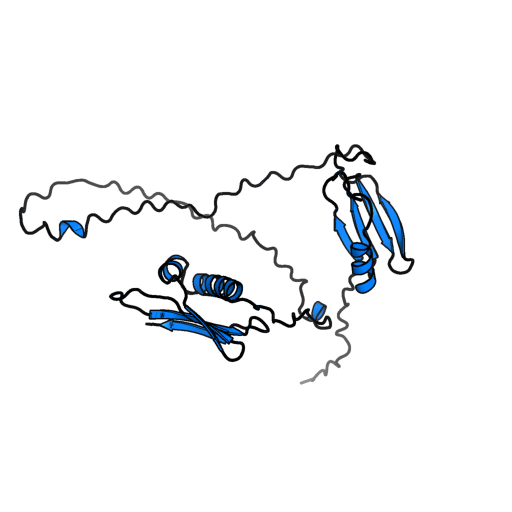 1.00 90.69 200 GLU A O 1
ATOM 1615 N N . GLU A 1 201 ? 17.488 9.193 -18.840 1.00 90.31 201 GLU A N 1
ATOM 1616 C CA . GLU A 1 201 ? 17.798 9.643 -20.206 1.00 90.31 201 GLU A CA 1
ATOM 1617 C C . GLU A 1 201 ? 16.805 9.116 -21.250 1.00 90.31 201 GLU A C 1
ATOM 1619 O O . GLU A 1 201 ? 16.693 9.689 -22.328 1.00 90.31 201 GLU A O 1
ATOM 1624 N N . GLN A 1 202 ? 16.046 8.067 -20.918 1.00 91.00 202 GLN A N 1
ATOM 1625 C CA . GLN A 1 202 ? 15.069 7.453 -21.817 1.00 91.00 202 GLN A CA 1
ATOM 1626 C C . GLN A 1 202 ? 13.647 8.016 -21.665 1.00 91.00 202 GLN A C 1
ATOM 1628 O O . GLN A 1 202 ? 12.679 7.441 -22.168 1.00 91.00 202 GLN A O 1
ATOM 1633 N N . LYS A 1 203 ? 13.482 9.119 -20.931 1.00 91.12 203 LYS A N 1
ATOM 1634 C CA . LYS A 1 203 ? 12.195 9.810 -20.801 1.00 91.12 203 LYS A CA 1
ATOM 1635 C C . LYS A 1 203 ? 11.966 10.774 -21.979 1.00 91.12 203 LYS A C 1
ATOM 1637 O O . LYS A 1 203 ? 12.919 11.366 -22.472 1.00 91.12 203 LYS A O 1
ATOM 1642 N N . PRO A 1 204 ? 10.703 11.032 -22.370 1.00 94.12 204 PRO A N 1
ATOM 1643 C CA . PRO A 1 204 ? 9.477 10.467 -21.806 1.00 94.12 204 PRO A CA 1
ATOM 1644 C C . PRO A 1 204 ? 9.246 9.019 -22.256 1.00 94.12 204 PRO A C 1
ATOM 1646 O O . PRO A 1 204 ? 9.524 8.673 -23.398 1.00 94.12 204 PRO A O 1
ATOM 1649 N N . PHE A 1 205 ? 8.674 8.192 -21.378 1.00 92.62 205 PHE A N 1
ATOM 1650 C CA . PHE A 1 205 ? 8.273 6.836 -21.751 1.00 92.62 205 PHE A CA 1
ATOM 1651 C C . PHE A 1 205 ? 7.065 6.850 -22.686 1.00 92.62 205 PHE A C 1
ATOM 1653 O O . PHE A 1 205 ? 6.107 7.602 -22.480 1.00 92.62 205 PHE A O 1
ATOM 1660 N N . PHE A 1 206 ? 7.072 5.949 -23.659 1.00 94.81 206 PHE A N 1
ATOM 1661 C CA . PHE A 1 206 ? 5.883 5.591 -24.414 1.00 94.81 206 PHE A CA 1
ATOM 1662 C C . PHE A 1 206 ? 5.103 4.518 -23.664 1.00 94.81 206 PHE A C 1
ATOM 1664 O O . PHE A 1 206 ? 5.687 3.591 -23.110 1.00 94.81 206 PHE A O 1
ATOM 1671 N N . ILE A 1 207 ? 3.776 4.628 -23.657 1.00 97.50 207 ILE A N 1
ATOM 1672 C CA . ILE A 1 207 ? 2.899 3.678 -22.972 1.00 97.50 207 ILE A CA 1
ATOM 1673 C C . ILE A 1 207 ? 1.675 3.349 -23.822 1.00 97.50 207 ILE A C 1
ATOM 1675 O O . ILE A 1 207 ? 1.058 4.229 -24.417 1.00 97.50 207 ILE A O 1
ATOM 1679 N N . ASN A 1 208 ? 1.307 2.070 -23.854 1.00 96.81 208 ASN A N 1
ATOM 1680 C CA . ASN A 1 208 ? 0.080 1.569 -24.466 1.00 96.81 208 ASN A CA 1
ATOM 1681 C C . ASN A 1 208 ? -0.584 0.517 -23.572 1.00 96.81 208 ASN A C 1
ATOM 1683 O O . ASN A 1 208 ? 0.099 -0.223 -22.867 1.00 96.81 208 ASN A O 1
ATOM 1687 N N . LEU A 1 209 ? -1.911 0.402 -23.659 1.00 97.25 209 LEU A N 1
ATOM 1688 C CA . LEU A 1 209 ? -2.676 -0.691 -23.053 1.00 97.25 209 LEU A CA 1
ATOM 1689 C C . LEU A 1 209 ? -3.206 -1.614 -24.150 1.00 97.25 209 LEU A C 1
ATOM 1691 O O . LEU A 1 209 ? -3.958 -1.171 -25.020 1.00 97.25 209 LEU A O 1
ATOM 1695 N N . LYS A 1 210 ? -2.834 -2.896 -24.115 1.00 96.12 210 LYS A N 1
ATOM 1696 C CA . LYS A 1 210 ? -3.368 -3.922 -25.025 1.00 96.12 210 LYS A CA 1
ATOM 1697 C C . LYS A 1 210 ? -3.629 -5.209 -24.260 1.00 96.12 210 LYS A C 1
ATOM 1699 O O . LYS A 1 210 ? -2.730 -5.707 -23.597 1.00 96.12 210 LYS A O 1
ATOM 1704 N N . ASN A 1 211 ? -4.834 -5.765 -24.387 1.00 94.88 211 ASN A N 1
ATOM 1705 C CA . ASN A 1 211 ? -5.224 -7.028 -23.746 1.00 94.88 211 ASN A CA 1
ATOM 1706 C C . ASN A 1 211 ? -4.919 -7.053 -22.232 1.00 94.88 211 ASN A C 1
ATOM 1708 O O . ASN A 1 211 ? -4.325 -8.008 -21.738 1.00 94.88 211 ASN A O 1
ATOM 1712 N N . ASP A 1 212 ? -5.267 -5.976 -21.520 1.00 95.62 212 ASP A N 1
ATOM 1713 C CA . ASP A 1 212 ? -4.973 -5.772 -20.089 1.00 95.62 212 ASP A CA 1
ATOM 1714 C C . ASP A 1 212 ? -3.481 -5.814 -19.713 1.00 95.62 212 ASP A C 1
ATOM 1716 O O . ASP A 1 212 ? -3.117 -6.074 -18.562 1.00 95.62 212 ASP A O 1
ATOM 1720 N N . ILE A 1 213 ? -2.602 -5.533 -20.675 1.00 97.75 213 ILE A N 1
ATOM 1721 C CA . ILE A 1 213 ? -1.159 -5.420 -20.473 1.00 97.75 213 ILE A CA 1
ATOM 1722 C C . ILE A 1 213 ? -0.728 -3.994 -20.800 1.00 97.75 213 ILE A C 1
ATOM 1724 O O . ILE A 1 213 ? -0.915 -3.512 -21.922 1.00 97.75 213 ILE A O 1
ATOM 1728 N N . TRP A 1 214 ? -0.141 -3.332 -19.807 1.00 98.12 214 TRP A N 1
ATOM 1729 C CA . TRP A 1 214 ? 0.624 -2.111 -19.999 1.00 98.12 214 TRP A CA 1
ATOM 1730 C C . TRP A 1 214 ? 1.940 -2.462 -20.676 1.00 98.12 214 TRP A C 1
ATOM 1732 O O . TRP A 1 214 ? 2.690 -3.298 -20.177 1.00 98.12 214 TRP A O 1
ATOM 1742 N N . ILE A 1 215 ? 2.199 -1.832 -21.813 1.00 98.19 215 ILE A N 1
ATOM 1743 C CA . ILE A 1 215 ? 3.426 -1.968 -22.591 1.00 98.19 215 ILE A CA 1
ATOM 1744 C C . ILE A 1 215 ? 4.116 -0.615 -22.534 1.00 98.19 215 ILE A C 1
ATOM 1746 O O . ILE A 1 215 ? 3.534 0.374 -22.989 1.00 98.19 215 ILE A O 1
ATOM 1750 N N . ILE A 1 216 ? 5.305 -0.572 -21.942 1.00 98.31 216 ILE A N 1
ATOM 1751 C CA . ILE A 1 216 ? 6.042 0.663 -21.680 1.00 98.31 216 ILE A CA 1
ATOM 1752 C C . ILE A 1 216 ? 7.425 0.549 -22.298 1.00 98.31 216 ILE A C 1
ATOM 1754 O O . ILE A 1 216 ? 8.130 -0.430 -22.055 1.00 98.31 216 ILE A O 1
ATOM 1758 N N . GLU A 1 217 ? 7.804 1.563 -23.065 1.00 95.25 217 GLU A N 1
ATOM 1759 C CA . GLU A 1 217 ? 9.080 1.625 -23.768 1.00 95.25 217 GLU A CA 1
ATOM 1760 C C . GLU A 1 217 ? 9.775 2.963 -23.488 1.00 95.25 217 GLU A C 1
ATOM 1762 O O . GLU A 1 217 ? 9.127 4.009 -23.386 1.00 95.25 217 GLU A O 1
ATOM 1767 N N . GLY A 1 218 ? 11.095 2.925 -23.328 1.00 92.25 218 GLY A N 1
ATOM 1768 C CA . GLY A 1 218 ? 11.936 4.115 -23.292 1.00 92.25 218 GLY A CA 1
ATOM 1769 C C . GLY A 1 218 ? 11.951 4.839 -24.635 1.00 92.25 218 GLY A C 1
ATOM 1770 O O . GLY A 1 218 ? 11.633 4.279 -25.680 1.00 92.25 218 GLY A O 1
ATOM 1771 N N . ASN A 1 219 ? 12.339 6.102 -24.602 1.00 89.88 219 ASN A N 1
ATOM 1772 C CA . ASN A 1 219 ? 12.610 6.913 -25.774 1.00 89.88 219 ASN A CA 1
ATOM 1773 C C . ASN A 1 219 ? 14.127 7.067 -25.931 1.00 89.88 219 ASN A C 1
ATOM 1775 O O . ASN A 1 219 ? 14.855 7.089 -24.944 1.00 89.88 219 ASN A O 1
ATOM 1779 N N . LEU A 1 220 ? 14.609 7.144 -27.164 1.00 84.50 220 LEU A N 1
ATOM 1780 C CA . LEU A 1 220 ? 15.985 7.509 -27.456 1.00 84.50 220 LEU A CA 1
ATOM 1781 C C . LEU A 1 220 ? 15.975 8.490 -28.625 1.00 84.50 220 LEU A C 1
ATOM 1783 O O . LEU A 1 220 ? 15.371 8.205 -29.660 1.00 84.50 220 LEU A O 1
ATOM 1787 N N . ASP A 1 221 ? 16.646 9.627 -28.454 1.00 78.75 221 ASP A N 1
ATOM 1788 C CA . ASP A 1 221 ? 16.762 10.636 -29.503 1.00 78.75 221 ASP A CA 1
ATOM 1789 C C . ASP A 1 221 ? 17.506 10.089 -30.734 1.00 78.75 221 ASP A C 1
ATOM 1791 O O . ASP A 1 221 ? 18.435 9.275 -30.637 1.00 78.75 221 ASP A O 1
ATOM 1795 N N . ASP A 1 222 ? 17.135 10.600 -31.909 1.00 68.38 222 ASP A N 1
ATOM 1796 C CA . ASP A 1 222 ? 17.777 10.247 -33.172 1.00 68.38 222 ASP A CA 1
ATOM 1797 C C . ASP A 1 222 ? 19.288 10.547 -33.131 1.00 68.38 222 ASP A C 1
ATOM 1799 O O . ASP A 1 222 ? 19.725 11.670 -32.870 1.00 68.38 222 ASP A O 1
ATOM 1803 N N . GLY A 1 223 ? 20.106 9.537 -33.444 1.00 63.41 223 GLY A N 1
ATOM 1804 C CA . GLY A 1 223 ? 21.567 9.662 -33.538 1.00 63.41 223 GLY A CA 1
ATOM 1805 C C . GLY A 1 223 ? 22.354 9.140 -32.332 1.00 63.41 223 GLY A C 1
ATOM 1806 O O . GLY A 1 223 ? 23.587 9.158 -32.370 1.00 63.41 223 GLY A O 1
ATOM 1807 N N . TYR A 1 224 ? 21.679 8.629 -31.301 1.00 67.19 224 TYR A N 1
ATOM 1808 C CA . TYR A 1 224 ? 22.315 7.884 -30.215 1.00 67.19 224 TYR A CA 1
ATOM 1809 C C . TYR A 1 224 ? 22.383 6.384 -30.537 1.00 67.19 224 TYR A C 1
ATOM 1811 O O . TYR A 1 224 ? 21.471 5.813 -31.130 1.00 67.19 224 TYR A O 1
ATOM 1819 N N . TYR A 1 225 ? 23.492 5.740 -30.163 1.00 65.62 225 TYR A N 1
ATOM 1820 C CA . TYR A 1 225 ? 23.678 4.296 -30.326 1.00 65.62 225 TYR A CA 1
ATOM 1821 C C . TYR A 1 225 ? 23.237 3.564 -29.057 1.00 65.62 225 TYR A C 1
ATOM 1823 O O . TYR A 1 225 ? 23.715 3.883 -27.969 1.00 65.62 225 TYR A O 1
ATOM 1831 N N . GLY A 1 226 ? 22.383 2.556 -29.216 1.00 73.00 226 GLY A N 1
ATOM 1832 C CA . GLY A 1 226 ? 21.884 1.700 -28.142 1.00 73.00 226 GLY A CA 1
ATOM 1833 C C . GLY A 1 226 ? 20.406 1.378 -28.341 1.00 73.00 226 GLY A C 1
ATOM 1834 O O . GLY A 1 226 ? 19.784 1.855 -29.290 1.00 73.00 226 GLY A O 1
ATOM 1835 N N . GLY A 1 227 ? 19.833 0.587 -27.437 1.00 83.69 227 GLY A N 1
ATOM 1836 C CA . GLY A 1 227 ? 18.390 0.401 -27.370 1.00 83.69 227 GLY A CA 1
ATOM 1837 C C . GLY A 1 227 ? 17.778 0.943 -26.085 1.00 83.69 227 GLY A C 1
ATOM 1838 O O . GLY A 1 227 ? 18.452 1.459 -25.194 1.00 83.69 227 GLY A O 1
ATOM 1839 N N . VAL A 1 228 ? 16.457 0.830 -26.025 1.00 91.69 228 VAL A N 1
ATOM 1840 C CA . VAL A 1 228 ? 15.619 1.353 -24.947 1.00 91.69 228 VAL A CA 1
ATOM 1841 C C . VAL A 1 228 ? 15.115 0.229 -24.051 1.00 91.69 228 VAL A C 1
ATOM 1843 O O . VAL A 1 228 ? 15.073 -0.943 -24.439 1.00 91.69 228 VAL A O 1
ATOM 1846 N N . ALA A 1 229 ? 14.743 0.583 -22.827 1.00 94.81 229 ALA A N 1
ATOM 1847 C CA . ALA A 1 229 ? 14.061 -0.310 -21.911 1.00 94.81 229 ALA A CA 1
ATOM 1848 C C . ALA A 1 229 ? 12.646 -0.610 -22.413 1.00 94.81 229 ALA A C 1
ATOM 1850 O O . ALA A 1 229 ? 11.938 0.291 -22.849 1.00 94.81 229 ALA A O 1
ATOM 1851 N N . HIS A 1 230 ? 12.217 -1.862 -22.287 1.00 96.50 230 HIS A N 1
ATOM 1852 C CA . HIS A 1 230 ? 10.854 -2.305 -22.561 1.00 96.50 230 HIS A CA 1
ATOM 1853 C C . HIS A 1 230 ? 10.353 -3.165 -21.407 1.00 96.50 230 HIS A C 1
ATOM 1855 O O . HIS A 1 230 ? 11.042 -4.093 -20.969 1.00 96.50 230 HIS A O 1
ATOM 1861 N N . ILE A 1 231 ? 9.148 -2.875 -20.925 1.00 98.19 231 ILE A N 1
ATOM 1862 C CA . ILE A 1 231 ? 8.509 -3.597 -19.826 1.00 98.19 231 ILE A CA 1
ATOM 1863 C C . ILE A 1 231 ? 7.020 -3.824 -20.085 1.00 98.19 231 ILE A C 1
ATOM 1865 O O . ILE A 1 231 ? 6.302 -2.948 -20.566 1.00 98.19 231 ILE A O 1
ATOM 1869 N N . GLU A 1 232 ? 6.559 -5.029 -19.753 1.00 98.19 232 GLU A N 1
ATOM 1870 C CA . GLU A 1 232 ? 5.160 -5.446 -19.854 1.00 98.19 232 GLU A CA 1
ATOM 1871 C C . GLU A 1 232 ? 4.612 -5.752 -18.459 1.00 98.19 232 GLU A C 1
ATOM 1873 O O . GLU A 1 232 ? 5.184 -6.573 -17.736 1.00 98.19 232 GLU A O 1
ATOM 1878 N N . ILE A 1 233 ? 3.497 -5.117 -18.085 1.00 98.31 233 ILE A N 1
ATOM 1879 C CA . ILE A 1 233 ? 2.883 -5.242 -16.756 1.00 98.31 233 ILE A CA 1
ATOM 1880 C C . ILE A 1 233 ? 1.396 -5.558 -16.897 1.00 98.31 233 ILE A C 1
ATOM 1882 O O . ILE A 1 233 ? 0.659 -4.832 -17.564 1.00 98.31 233 ILE A O 1
ATOM 1886 N N . ARG A 1 234 ? 0.917 -6.618 -16.243 1.00 97.81 234 ARG A N 1
ATOM 1887 C CA . ARG A 1 234 ? -0.513 -6.947 -16.241 1.00 97.81 234 ARG A CA 1
ATOM 1888 C C . ARG A 1 234 ? -1.288 -5.934 -15.390 1.00 97.81 234 ARG A C 1
ATOM 1890 O O . ARG A 1 234 ? -1.076 -5.848 -14.182 1.00 97.81 234 ARG A O 1
ATOM 1897 N N . LYS A 1 235 ? -2.249 -5.229 -15.998 1.00 96.19 235 LYS A N 1
ATOM 1898 C CA . LYS A 1 235 ? -3.119 -4.226 -15.348 1.00 96.19 235 LYS A CA 1
ATOM 1899 C C . LYS A 1 235 ? -3.818 -4.773 -14.100 1.00 96.19 235 LYS A C 1
ATOM 1901 O O . LYS A 1 235 ? -3.899 -4.094 -13.079 1.00 96.19 235 LYS A O 1
ATOM 1906 N N . ASN A 1 236 ? -4.293 -6.017 -14.176 1.00 92.50 236 ASN A N 1
ATOM 1907 C CA . ASN A 1 236 ? -5.186 -6.580 -13.165 1.00 92.50 236 ASN A CA 1
ATOM 1908 C C . ASN A 1 236 ? -4.475 -6.890 -11.844 1.00 92.50 236 ASN A C 1
ATOM 1910 O O . ASN A 1 236 ? -4.997 -6.543 -10.796 1.00 92.50 236 ASN A O 1
ATOM 1914 N N . ASN A 1 237 ? -3.289 -7.504 -11.871 1.00 91.81 237 ASN A N 1
ATOM 1915 C CA . ASN A 1 237 ? -2.600 -7.977 -10.662 1.00 91.81 237 ASN A CA 1
ATOM 1916 C C . ASN A 1 237 ? -1.171 -7.421 -10.487 1.00 91.81 237 ASN A C 1
ATOM 1918 O O . ASN A 1 237 ? -0.494 -7.804 -9.538 1.00 91.81 237 ASN A O 1
ATOM 1922 N N . GLY A 1 238 ? -0.699 -6.562 -11.395 1.00 93.62 238 GLY A N 1
ATOM 1923 C CA . GLY A 1 238 ? 0.646 -5.988 -11.349 1.00 93.62 238 GLY A CA 1
ATOM 1924 C C . GLY A 1 238 ? 1.784 -6.956 -11.683 1.00 93.62 238 GLY A C 1
ATOM 1925 O O . GLY A 1 238 ? 2.945 -6.625 -11.459 1.00 93.62 238 GLY A O 1
ATOM 1926 N N . GLU A 1 239 ? 1.481 -8.141 -12.217 1.00 96.12 239 GLU A N 1
ATOM 1927 C CA . GLU A 1 239 ? 2.489 -9.111 -12.646 1.00 96.12 239 GLU A CA 1
ATOM 1928 C C . GLU A 1 239 ? 3.396 -8.506 -13.728 1.00 96.12 239 GLU A C 1
ATOM 1930 O O . GLU A 1 239 ? 2.917 -8.076 -14.782 1.00 96.12 239 GLU A O 1
ATOM 1935 N N . ILE A 1 240 ? 4.708 -8.491 -13.476 1.00 97.50 240 ILE A N 1
ATOM 1936 C CA . ILE A 1 240 ? 5.713 -8.115 -14.474 1.00 97.50 240 ILE A CA 1
ATOM 1937 C C . ILE A 1 240 ? 5.911 -9.306 -15.412 1.00 97.50 240 ILE A C 1
ATOM 1939 O O . ILE A 1 240 ? 6.454 -10.336 -15.018 1.00 97.50 240 ILE A O 1
ATOM 1943 N N . LEU A 1 241 ? 5.460 -9.167 -16.656 1.00 96.25 241 LEU A N 1
ATOM 1944 C CA . LEU A 1 241 ? 5.468 -10.242 -17.650 1.00 96.25 241 LEU A CA 1
ATOM 1945 C C . LEU A 1 241 ? 6.790 -10.309 -18.415 1.00 96.25 241 LEU A C 1
ATOM 1947 O O . LEU A 1 241 ? 7.227 -11.387 -18.818 1.00 96.25 241 LEU A O 1
ATOM 1951 N N . LYS A 1 242 ? 7.414 -9.152 -18.652 1.00 96.38 242 LYS A N 1
ATOM 1952 C CA . LYS A 1 242 ? 8.638 -9.043 -19.448 1.00 96.38 242 LYS A CA 1
ATOM 1953 C C . LYS A 1 242 ? 9.411 -7.789 -19.082 1.00 96.38 242 LYS A C 1
ATOM 1955 O O . LYS A 1 242 ? 8.804 -6.738 -18.921 1.00 96.38 242 LYS A O 1
ATOM 1960 N N . VAL A 1 243 ? 10.737 -7.903 -19.028 1.00 96.38 243 VAL A N 1
ATOM 1961 C CA . VAL A 1 243 ? 11.672 -6.773 -18.980 1.00 96.38 243 VAL A CA 1
ATOM 1962 C C . VAL A 1 243 ? 12.826 -7.074 -19.929 1.00 96.38 243 VAL A C 1
ATOM 1964 O O . VAL A 1 243 ? 13.458 -8.124 -19.806 1.00 96.38 243 VAL A O 1
ATOM 1967 N N . ILE A 1 244 ? 13.093 -6.178 -20.875 1.00 92.44 244 ILE A N 1
ATOM 1968 C CA . ILE A 1 244 ? 14.251 -6.245 -21.773 1.00 92.44 244 ILE A CA 1
ATOM 1969 C C . ILE A 1 244 ? 14.835 -4.843 -21.977 1.00 92.44 244 ILE A C 1
ATOM 1971 O O . ILE A 1 244 ? 14.163 -3.840 -21.751 1.00 92.44 244 ILE A O 1
ATOM 1975 N N . HIS A 1 245 ? 16.084 -4.775 -22.429 1.00 88.88 245 HIS A N 1
ATOM 1976 C CA . HIS A 1 245 ? 16.733 -3.537 -22.860 1.00 88.88 245 HIS A CA 1
ATOM 1977 C C . HIS A 1 245 ? 17.371 -3.804 -24.223 1.00 88.88 245 HIS A C 1
ATOM 1979 O O . HIS A 1 245 ? 18.096 -4.794 -24.381 1.00 88.88 245 HIS A O 1
ATOM 1985 N N . GLY A 1 246 ? 16.991 -3.011 -25.227 1.00 76.88 246 GLY A N 1
ATOM 1986 C CA . GLY A 1 246 ? 17.503 -3.156 -26.588 1.00 76.88 246 GLY A CA 1
ATOM 1987 C C . GLY A 1 246 ? 19.014 -2.902 -26.640 1.00 76.88 246 GLY A C 1
ATOM 1988 O O . GLY A 1 246 ? 19.534 -2.085 -25.885 1.00 76.88 246 GLY A O 1
ATOM 1989 N N . LYS A 1 247 ? 19.724 -3.610 -27.522 1.00 59.41 247 LYS A N 1
ATOM 1990 C CA . LYS A 1 247 ? 21.163 -3.412 -27.756 1.00 59.41 247 LYS A CA 1
ATOM 1991 C C . LYS A 1 247 ? 21.415 -2.476 -28.921 1.00 59.41 247 LYS A C 1
ATOM 1993 O O . LYS A 1 247 ? 20.721 -2.661 -29.943 1.00 59.41 247 LYS A O 1
#